Protein AF-A0A7J7JVS2-F1 (afdb_monomer)

Sequence (226 aa):
MVYMLVDDLYLRNEKRSMVEQRIEDLETRVTQQSFNYQNMVRKNLSCVNGIEEALEAKSTPELYRILRRLKQDLILDKPMGQLPSDNPLFKLKSKNQTVSRSSHTMEIIHEMETTPFPLTKPLRKQCGETHIRYLIPEIKQALCNELSLEKYTGGDWRAFAQRIGVSSETIQFWRRMNMKNPMEQVLTFWKDSKGATMTMLHRHLKHPHINALIPAKLISDFYQVD

pLDDT: mean 75.93, std 20.57, range [26.22, 94.94]

Solvent-accessible surface area (backbone atoms only — not comparable to full-atom values): 13520 Å² total; per-residue (Å²): 118,70,70,66,56,53,54,56,51,51,55,51,50,53,55,48,51,54,50,51,54,50,48,52,55,48,52,52,48,51,51,53,50,51,51,54,48,54,53,50,52,52,49,50,50,54,50,53,53,43,50,52,53,43,71,67,43,90,43,73,72,55,32,53,50,43,54,53,52,50,51,49,66,68,66,63,72,70,84,79,74,75,81,78,92,75,74,92,81,84,80,80,82,89,78,89,82,91,83,84,87,85,82,92,72,88,81,81,75,77,84,69,86,74,74,79,73,85,76,74,73,54,98,64,56,42,65,17,78,44,44,52,83,72,53,56,67,68,61,51,49,53,43,29,66,62,25,40,45,87,43,94,84,43,41,15,34,63,50,53,32,48,73,78,66,48,50,72,67,57,53,52,50,52,58,74,66,64,55,92,48,51,27,52,54,45,51,62,63,42,54,78,43,95,74,36,20,44,39,50,50,39,54,53,25,62,30,86,67,37,53,38,56,68,57,28,48,54,46,47,59,46,26,55,48,135

Secondary structure (DSSP, 8-state):
-HHHHHHHHHHHHHHHHHHHHHHHHHHHHHHHHHHHHHHHHHHHHHHHHHHHHHHH--SHHHHHHHHHHHHHHHH---------S----S--------------------------------SSPEETT-BGGG--HHHHHHHHHHHSSPPTTSTTHHHHHHHTT--HHHHHHHHHTT-S-HHHHHHHHHTTSTT-BHHHHHHHHTSTTT--HHHHHHHHHHEE--

Radius of gyration: 24.95 Å; Cα contacts (8 Å, |Δi|>4): 143; chains: 1; bounding box: 62×49×68 Å

Organism: Bugula neritina (NCBI:txid10212)

InterPro domains:
  IPR000488 Death domain [PF00531] (151-207)
  IPR000488 Death domain [PS50017] (149-206)
  IPR011029 Death-like domain superfamily [G3DSA:1.10.533.10] (130-211)
  IPR011029 Death-like domain superfamily [SSF47986] (135-207)

Structure (mmCIF, N/CA/C/O backbone):
data_AF-A0A7J7JVS2-F1
#
_entry.id   AF-A0A7J7JVS2-F1
#
loop_
_atom_site.group_PDB
_atom_site.id
_atom_site.type_symbol
_atom_site.label_atom_id
_atom_site.label_alt_id
_atom_site.label_comp_id
_atom_site.label_asym_id
_atom_site.label_entity_id
_atom_site.label_seq_id
_atom_site.pdbx_PDB_ins_code
_atom_site.Cartn_x
_atom_site.Cartn_y
_atom_site.Cartn_z
_atom_site.occupancy
_atom_site.B_iso_or_equiv
_atom_site.auth_seq_id
_atom_site.auth_comp_id
_atom_site.auth_asym_id
_atom_site.auth_atom_id
_atom_site.pdbx_PDB_model_num
ATOM 1 N N . MET A 1 1 ? -29.350 -27.613 41.748 1.00 55.38 1 MET A N 1
ATOM 2 C CA . MET A 1 1 ? -28.862 -26.318 41.217 1.00 55.38 1 MET A CA 1
ATOM 3 C C . MET A 1 1 ? -27.357 -26.319 40.926 1.00 55.38 1 MET A C 1
ATOM 5 O O . MET A 1 1 ? -26.973 -25.760 39.915 1.00 55.38 1 MET A O 1
ATOM 9 N N . VAL A 1 2 ? -26.519 -26.986 41.734 1.00 55.38 2 VAL A N 1
ATOM 10 C CA . VAL A 1 2 ? -25.054 -27.069 41.520 1.00 55.38 2 VAL A CA 1
ATOM 11 C C . VAL A 1 2 ? -24.655 -27.853 40.255 1.00 55.38 2 VAL A C 1
ATOM 13 O O . VAL A 1 2 ? -23.756 -27.422 39.547 1.00 55.38 2 VAL A O 1
ATOM 16 N N . TYR A 1 3 ? -25.365 -28.932 39.902 1.00 53.97 3 TYR A N 1
ATOM 17 C CA . TYR A 1 3 ? -25.063 -29.729 38.698 1.00 53.97 3 TYR A CA 1
ATOM 18 C C . TYR A 1 3 ? -25.222 -28.955 37.373 1.00 53.97 3 TYR A C 1
ATOM 20 O O . TYR A 1 3 ? -24.410 -29.129 36.476 1.00 53.97 3 TYR A O 1
ATOM 28 N N . MET A 1 4 ? -26.173 -28.015 37.275 1.00 58.09 4 MET A N 1
ATOM 29 C CA . MET A 1 4 ? -26.357 -27.213 36.050 1.00 58.09 4 MET A CA 1
ATOM 30 C C . MET A 1 4 ? -25.249 -26.171 35.824 1.00 58.09 4 MET A C 1
ATOM 32 O O . MET A 1 4 ? -25.028 -25.747 34.697 1.00 58.09 4 MET A O 1
ATOM 36 N N . LEU A 1 5 ? -24.549 -25.748 36.881 1.00 57.59 5 LEU A N 1
ATOM 37 C CA . LEU A 1 5 ? -23.430 -24.801 36.780 1.00 57.59 5 LEU A CA 1
ATOM 38 C C . LEU A 1 5 ? -22.133 -25.482 36.325 1.00 57.59 5 LEU A C 1
ATOM 40 O O . LEU A 1 5 ? -21.291 -24.837 35.705 1.00 57.59 5 LEU A O 1
ATOM 44 N N . VAL A 1 6 ? -21.971 -26.773 36.625 1.00 59.97 6 VAL A N 1
ATOM 45 C CA . VAL A 1 6 ? -20.794 -27.556 36.226 1.00 59.97 6 VAL A CA 1
ATOM 46 C C . VAL A 1 6 ? -20.842 -27.873 34.731 1.00 59.97 6 VAL A C 1
ATOM 48 O O . VAL A 1 6 ? -19.838 -27.681 34.047 1.00 59.97 6 VAL A O 1
ATOM 51 N N . ASP A 1 7 ? -22.012 -28.243 34.206 1.00 63.97 7 ASP A N 1
ATOM 52 C CA . ASP A 1 7 ? -22.202 -28.507 32.774 1.00 63.97 7 ASP A CA 1
ATOM 53 C C . ASP A 1 7 ? -21.978 -27.246 31.921 1.00 63.97 7 ASP A C 1
ATOM 55 O O . ASP A 1 7 ? -21.302 -27.294 30.893 1.00 63.97 7 ASP A O 1
ATOM 59 N N . ASP A 1 8 ? -22.455 -26.084 32.382 1.00 66.81 8 ASP A N 1
ATOM 60 C CA . ASP A 1 8 ? -22.302 -24.817 31.653 1.00 66.81 8 ASP A CA 1
ATOM 61 C C . ASP A 1 8 ? -20.835 -24.331 31.621 1.00 66.81 8 ASP A C 1
ATOM 63 O O . ASP A 1 8 ? -20.387 -23.722 30.645 1.00 66.81 8 ASP A O 1
ATOM 67 N N . LEU A 1 9 ? -20.048 -24.643 32.659 1.00 62.47 9 LEU A N 1
ATOM 68 C CA . LEU A 1 9 ? -18.601 -24.395 32.685 1.00 62.47 9 LEU A CA 1
ATOM 69 C C . LEU A 1 9 ? -17.832 -25.366 31.779 1.00 62.47 9 LEU A C 1
ATOM 71 O O . LEU A 1 9 ? -16.887 -24.944 31.108 1.00 62.47 9 LEU A O 1
ATOM 75 N N . TYR A 1 10 ? -18.250 -26.632 31.715 1.00 67.62 10 TYR A N 1
ATOM 76 C CA . TYR A 1 10 ? -17.627 -27.644 30.860 1.00 67.62 10 TYR A CA 1
ATOM 77 C C . TYR A 1 10 ? -17.827 -27.321 29.371 1.00 67.62 10 TYR A C 1
ATOM 79 O O . TYR A 1 10 ? -16.855 -27.250 28.617 1.00 67.62 10 TYR A O 1
ATOM 87 N N . LEU A 1 11 ? -19.058 -26.977 28.968 1.00 65.12 11 LEU A N 1
ATOM 88 C CA . LEU A 1 11 ? -19.374 -26.554 27.597 1.00 65.12 11 LEU A CA 1
ATOM 89 C C . LEU A 1 11 ? -18.651 -25.263 27.181 1.00 65.12 11 LEU A C 1
ATOM 91 O O . LEU A 1 11 ? -18.277 -25.106 26.014 1.00 65.12 11 LEU A O 1
ATOM 95 N N . ARG A 1 12 ? -18.448 -24.313 28.105 1.00 65.81 12 ARG A N 1
ATOM 96 C CA . ARG A 1 12 ? -17.665 -23.097 27.820 1.00 65.81 12 ARG A CA 1
ATOM 97 C C . ARG A 1 12 ? -16.187 -23.406 27.612 1.00 65.81 12 ARG A C 1
ATOM 99 O O . ARG A 1 12 ? -15.580 -22.799 26.733 1.00 65.81 12 ARG A O 1
ATOM 106 N N . ASN A 1 13 ? -15.623 -24.342 28.373 1.00 64.38 13 ASN A N 1
ATOM 107 C CA . ASN A 1 13 ? -14.230 -24.759 28.213 1.00 64.38 13 ASN A CA 1
ATOM 108 C C . ASN A 1 13 ? -13.997 -25.503 26.892 1.00 64.38 13 ASN A C 1
ATOM 110 O O . ASN A 1 13 ? -13.012 -25.236 26.211 1.00 64.38 13 ASN A O 1
ATOM 114 N N . GLU A 1 14 ? -14.922 -26.370 26.485 1.00 72.50 14 GLU A N 1
ATOM 115 C CA . GLU A 1 14 ? -14.824 -27.111 25.222 1.00 72.50 14 GLU A CA 1
ATOM 116 C C . GLU A 1 14 ? -14.919 -26.181 24.000 1.00 72.50 14 GLU A C 1
ATOM 118 O O . GLU A 1 14 ? -14.108 -26.255 23.075 1.00 72.50 14 GLU A O 1
ATOM 123 N N . LYS A 1 15 ? -15.841 -25.207 24.031 1.00 70.25 15 LYS A N 1
ATOM 124 C CA . LYS A 1 15 ? -15.923 -24.165 22.993 1.00 70.25 15 LYS A CA 1
ATOM 125 C C . LYS A 1 15 ? -14.673 -23.290 22.951 1.00 70.25 15 LYS A C 1
ATOM 127 O O . LYS A 1 15 ? -14.226 -22.930 21.865 1.00 70.25 15 LYS A O 1
ATOM 132 N N . ARG A 1 16 ? -14.105 -22.948 24.110 1.00 67.69 16 ARG A N 1
ATOM 133 C CA . ARG A 1 16 ? -12.865 -22.169 24.196 1.00 67.69 16 ARG A CA 1
ATOM 134 C C . ARG A 1 16 ? -11.679 -22.943 23.615 1.00 67.69 16 ARG A C 1
ATOM 136 O O . ARG A 1 16 ? -10.935 -22.371 22.830 1.00 67.69 16 ARG A O 1
ATOM 143 N N . SER A 1 17 ? -11.589 -24.241 23.897 1.00 76.81 17 SER A N 1
ATOM 144 C CA . SER A 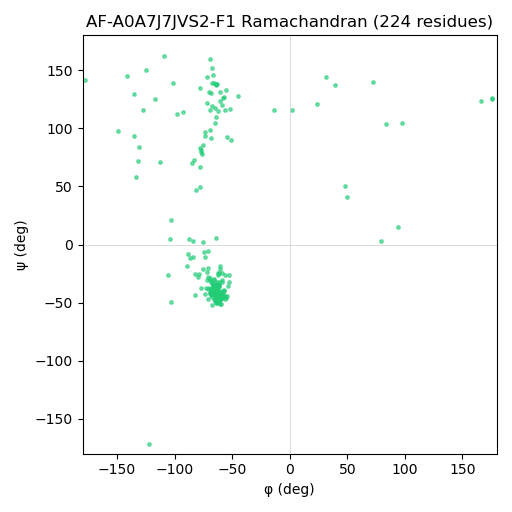1 17 ? -10.570 -25.137 23.340 1.00 76.81 17 SER A CA 1
ATOM 145 C C . SER A 1 17 ? -10.656 -25.250 21.812 1.00 76.81 17 SER A C 1
ATOM 147 O O . SER A 1 17 ? -9.635 -25.134 21.138 1.00 76.81 17 SER A O 1
ATOM 149 N N . MET A 1 18 ? -11.860 -25.368 21.237 1.00 81.38 18 MET A N 1
ATOM 150 C CA . MET A 1 18 ? -12.028 -25.365 19.775 1.00 81.38 18 MET A CA 1
ATOM 151 C C . MET A 1 18 ? -11.621 -24.035 19.127 1.00 81.38 18 MET A C 1
ATOM 153 O O . MET A 1 18 ? -11.057 -24.022 18.032 1.00 81.38 18 MET A O 1
ATOM 157 N N . VAL A 1 19 ? -11.909 -22.907 19.783 1.00 80.38 19 VAL A N 1
ATOM 158 C CA . VAL A 1 19 ? -11.490 -21.585 19.295 1.00 80.38 19 VAL A CA 1
ATOM 159 C C . VAL A 1 19 ? -9.970 -21.440 19.369 1.00 80.38 19 VAL A C 1
ATOM 161 O O . VAL A 1 19 ? -9.377 -20.961 18.408 1.00 80.38 19 VAL A O 1
ATOM 164 N N . GLU A 1 20 ? -9.340 -21.886 20.454 1.00 77.44 20 GLU A N 1
ATOM 165 C CA . GLU A 1 20 ? -7.880 -21.867 20.626 1.00 77.44 20 GLU A CA 1
ATOM 166 C C . GLU A 1 20 ? -7.176 -22.731 19.569 1.00 77.44 20 GLU A C 1
ATOM 168 O O . GLU A 1 20 ? -6.274 -22.240 18.892 1.00 77.44 20 GLU A O 1
ATOM 173 N N . GLN A 1 21 ? -7.662 -23.949 19.312 1.00 77.25 21 GLN A N 1
ATOM 174 C CA . GLN A 1 21 ? -7.135 -24.810 18.246 1.00 77.25 21 GLN A CA 1
ATOM 175 C C . GLN A 1 21 ? -7.298 -24.170 16.860 1.00 77.25 21 GLN A C 1
ATOM 177 O O . GLN A 1 21 ? -6.397 -24.207 16.022 1.00 77.25 21 GLN A O 1
ATOM 182 N N . ARG A 1 22 ? -8.442 -23.523 16.609 1.00 85.56 22 ARG A N 1
ATOM 183 C CA . ARG A 1 22 ? -8.666 -22.817 15.347 1.00 85.56 22 ARG A CA 1
ATOM 184 C C . ARG A 1 22 ? -7.743 -21.610 15.189 1.00 85.56 22 ARG A C 1
ATOM 186 O O . ARG A 1 22 ? -7.355 -21.305 14.061 1.00 85.56 22 ARG A O 1
ATOM 193 N N . ILE A 1 23 ? -7.425 -20.911 16.275 1.00 86.00 23 ILE A N 1
ATOM 194 C CA . ILE A 1 23 ? -6.456 -19.812 16.269 1.00 86.00 23 ILE A CA 1
ATOM 195 C C . ILE A 1 23 ? -5.072 -20.356 15.912 1.00 86.00 23 ILE A C 1
ATOM 197 O O . ILE A 1 23 ? -4.471 -19.841 14.976 1.00 86.00 23 ILE A O 1
ATOM 201 N N . GLU A 1 24 ? -4.627 -21.439 16.547 1.00 84.19 24 GLU A N 1
ATOM 202 C CA . GLU A 1 24 ? -3.328 -22.071 16.276 1.00 84.19 24 GLU A CA 1
ATOM 203 C C . GLU A 1 24 ? -3.191 -22.536 14.811 1.00 84.19 24 GLU A C 1
ATOM 205 O O . GLU A 1 24 ? -2.192 -22.248 14.141 1.00 84.19 24 GLU A O 1
ATOM 210 N N . ASP A 1 25 ? -4.231 -23.170 14.259 1.00 84.38 25 ASP A N 1
ATOM 211 C CA . ASP A 1 25 ? -4.288 -23.554 12.842 1.00 84.38 25 ASP A CA 1
ATOM 212 C C . ASP A 1 25 ? -4.156 -22.336 11.916 1.00 84.38 25 ASP A C 1
ATOM 214 O O . ASP A 1 25 ? -3.464 -22.364 10.889 1.00 84.38 25 ASP A O 1
ATOM 218 N N . LEU A 1 26 ? -4.860 -21.251 12.252 1.00 83.81 26 LEU A N 1
ATOM 219 C CA . LEU A 1 26 ? -4.840 -20.021 11.470 1.00 83.81 26 LEU A CA 1
ATOM 220 C C . LEU A 1 26 ? -3.480 -19.326 11.564 1.00 83.81 26 LEU A C 1
ATOM 222 O O . LEU A 1 26 ? -2.973 -18.888 10.531 1.00 83.81 26 LEU A O 1
ATOM 226 N N . GLU A 1 27 ? -2.869 -19.266 12.743 1.00 82.12 27 GLU A N 1
ATOM 227 C CA . GLU A 1 27 ? -1.529 -18.713 12.969 1.00 82.12 27 GLU A CA 1
ATOM 228 C C . GLU A 1 27 ? -0.462 -19.499 12.198 1.00 82.12 27 GLU A C 1
ATOM 230 O O . GLU A 1 27 ? 0.374 -18.910 11.500 1.00 82.12 27 GLU A O 1
ATOM 235 N N . THR A 1 28 ? -0.547 -20.830 12.218 1.00 86.44 28 THR A N 1
ATOM 236 C CA . THR A 1 28 ? 0.337 -21.714 11.445 1.00 86.44 28 THR A CA 1
ATOM 237 C C . THR A 1 28 ? 0.184 -21.462 9.948 1.00 86.44 28 THR A C 1
ATOM 239 O O . THR A 1 28 ? 1.171 -21.296 9.224 1.00 86.44 28 THR A O 1
ATOM 242 N N . ARG A 1 29 ? -1.057 -21.347 9.464 1.00 86.69 29 ARG A N 1
ATOM 243 C CA . ARG A 1 29 ? -1.328 -21.076 8.048 1.00 86.69 29 ARG A CA 1
ATOM 244 C C . ARG A 1 29 ? -0.847 -19.692 7.620 1.00 86.69 29 ARG A C 1
ATOM 246 O O . ARG A 1 29 ? -0.296 -19.564 6.527 1.00 86.69 29 ARG A O 1
ATOM 253 N N . VAL A 1 30 ? -1.019 -18.672 8.460 1.00 83.00 30 VAL A N 1
ATOM 254 C CA . VAL A 1 30 ? -0.501 -17.316 8.215 1.00 83.00 30 VAL A CA 1
ATOM 255 C C . VAL A 1 30 ? 1.024 -17.330 8.144 1.00 83.00 30 VAL A C 1
ATOM 257 O O . VAL A 1 30 ? 1.597 -16.710 7.246 1.00 83.00 30 VAL A O 1
ATOM 260 N N . THR A 1 31 ? 1.686 -18.080 9.023 1.00 82.44 31 THR A N 1
ATOM 261 C CA . THR A 1 31 ? 3.147 -18.231 9.017 1.00 82.44 31 THR A CA 1
ATOM 262 C C . THR A 1 31 ? 3.625 -18.912 7.735 1.00 82.44 31 THR A C 1
ATOM 264 O O . THR A 1 31 ? 4.511 -18.394 7.052 1.00 82.44 31 THR A O 1
ATOM 267 N N . GLN A 1 32 ? 2.975 -20.008 7.333 1.00 81.88 32 GLN A N 1
ATOM 268 C CA . GLN A 1 32 ? 3.287 -20.710 6.088 1.00 81.88 32 GLN A CA 1
ATOM 269 C C . GLN A 1 32 ? 3.077 -19.819 4.857 1.00 81.88 32 GLN A C 1
ATOM 271 O O . GLN A 1 32 ? 3.915 -19.786 3.954 1.00 81.88 32 GLN A O 1
ATOM 276 N N . GLN A 1 33 ? 1.975 -19.069 4.811 1.00 83.81 33 GLN A N 1
ATOM 277 C CA . GLN A 1 33 ? 1.701 -18.134 3.719 1.00 83.81 33 GLN A CA 1
ATOM 278 C C . GLN A 1 33 ? 2.710 -16.984 3.685 1.00 83.81 33 GLN A C 1
ATOM 280 O O . GLN A 1 33 ? 3.164 -16.614 2.604 1.00 83.81 33 GLN A O 1
ATOM 285 N N . SER A 1 34 ? 3.108 -16.463 4.846 1.00 78.00 34 SER A N 1
ATOM 286 C CA . SER A 1 34 ? 4.132 -15.419 4.953 1.00 78.00 34 SER A CA 1
ATOM 287 C C . SER A 1 34 ? 5.480 -15.908 4.427 1.00 78.00 34 SER A C 1
ATOM 289 O O . SER A 1 34 ? 6.135 -15.203 3.661 1.00 78.00 34 SER A O 1
ATOM 291 N N . PHE A 1 35 ? 5.861 -17.142 4.757 1.00 82.88 35 PHE A N 1
ATOM 292 C CA . PHE A 1 35 ? 7.068 -17.776 4.230 1.00 82.88 35 PHE A CA 1
ATOM 293 C C . PHE A 1 35 ? 7.001 -17.974 2.709 1.00 82.88 35 PHE A C 1
ATOM 295 O O . PHE A 1 35 ? 7.925 -17.595 1.986 1.00 82.88 35 PHE A O 1
ATOM 302 N N . ASN A 1 36 ? 5.882 -18.499 2.201 1.00 81.12 36 ASN A N 1
ATOM 303 C CA . ASN A 1 36 ? 5.669 -18.680 0.764 1.00 81.12 36 ASN A CA 1
ATOM 304 C C . ASN A 1 36 ? 5.746 -17.341 0.014 1.00 81.12 36 ASN A C 1
ATOM 306 O O . ASN A 1 36 ? 6.375 -17.255 -1.041 1.00 81.12 36 ASN A O 1
ATOM 310 N N . TYR A 1 37 ? 5.156 -16.287 0.581 1.00 84.06 37 TYR A N 1
ATOM 311 C CA . TYR A 1 37 ? 5.216 -14.941 0.027 1.00 84.06 37 TYR A CA 1
ATOM 312 C C . TYR A 1 37 ? 6.649 -14.400 0.001 1.00 84.06 37 TYR A C 1
ATOM 314 O O . TYR A 1 37 ? 7.104 -13.941 -1.042 1.00 84.06 37 TYR A O 1
ATOM 322 N N . GLN A 1 38 ? 7.405 -14.517 1.098 1.00 79.00 38 GLN A N 1
ATOM 323 C CA . GLN A 1 38 ? 8.813 -14.099 1.137 1.00 79.00 38 GLN A CA 1
ATOM 324 C C . GLN A 1 38 ? 9.670 -14.829 0.096 1.00 79.00 38 GLN A C 1
ATOM 326 O O . GLN A 1 38 ? 10.514 -14.210 -0.554 1.00 79.00 38 GLN A O 1
ATOM 331 N N . ASN A 1 39 ? 9.439 -16.127 -0.104 1.00 83.31 39 ASN A N 1
ATOM 332 C CA . ASN A 1 39 ? 10.128 -16.893 -1.141 1.00 83.31 39 ASN A CA 1
ATOM 333 C C . ASN A 1 39 ? 9.774 -16.395 -2.544 1.00 83.31 39 ASN A C 1
ATOM 335 O O . ASN A 1 39 ? 10.665 -16.237 -3.377 1.00 83.31 39 ASN A O 1
ATOM 339 N N . MET A 1 40 ? 8.499 -16.104 -2.794 1.00 86.06 40 MET A N 1
ATOM 340 C CA . MET A 1 40 ? 8.041 -15.557 -4.068 1.00 86.06 40 MET A CA 1
ATOM 341 C C . MET A 1 40 ? 8.647 -14.178 -4.344 1.00 86.06 40 MET A C 1
ATOM 343 O O . MET A 1 40 ? 9.149 -13.948 -5.441 1.00 86.06 40 MET A O 1
ATOM 347 N N . VAL A 1 41 ? 8.675 -13.292 -3.344 1.00 84.75 41 VAL A N 1
ATOM 348 C CA . VAL A 1 41 ? 9.316 -11.970 -3.439 1.00 84.75 41 VAL A CA 1
ATOM 349 C C . VAL A 1 41 ? 10.805 -12.113 -3.749 1.00 84.75 41 VAL A C 1
ATOM 351 O O . VAL A 1 41 ? 11.302 -11.455 -4.659 1.00 84.75 41 VAL A O 1
ATOM 354 N N . ARG A 1 42 ? 11.515 -13.018 -3.062 1.00 85.69 42 ARG A N 1
ATOM 355 C CA . ARG A 1 42 ? 12.942 -13.278 -3.314 1.00 85.69 42 ARG A CA 1
ATOM 356 C C . ARG A 1 42 ? 13.192 -13.760 -4.746 1.00 85.69 42 ARG A C 1
ATOM 358 O O . ARG A 1 42 ? 14.108 -13.269 -5.399 1.00 85.69 42 ARG A O 1
ATOM 365 N N . LYS A 1 43 ? 12.376 -14.696 -5.241 1.00 84.88 43 LYS A N 1
ATOM 366 C CA . LYS A 1 43 ? 12.467 -15.187 -6.626 1.00 84.88 43 LYS A CA 1
ATOM 367 C C . LYS A 1 43 ? 12.183 -14.080 -7.635 1.00 84.88 43 LYS A C 1
ATOM 369 O O . LYS A 1 43 ? 12.914 -13.959 -8.612 1.00 84.88 43 LYS A O 1
ATOM 374 N N . ASN A 1 44 ? 11.154 -13.273 -7.385 1.00 88.56 44 ASN A N 1
ATOM 375 C CA . ASN A 1 44 ? 10.786 -12.159 -8.251 1.00 88.56 44 ASN A CA 1
ATOM 376 C C . ASN A 1 44 ? 11.934 -11.148 -8.351 1.00 88.56 44 ASN A C 1
ATOM 378 O O . ASN A 1 44 ? 12.343 -10.819 -9.459 1.00 88.56 44 ASN A O 1
ATOM 382 N N . LEU A 1 45 ? 12.539 -10.764 -7.221 1.00 86.44 45 LEU A N 1
ATOM 383 C CA . LEU A 1 45 ? 13.713 -9.895 -7.238 1.00 86.44 45 LEU A CA 1
ATOM 384 C C . LEU A 1 45 ? 14.877 -10.509 -8.020 1.00 86.44 45 LEU A C 1
ATOM 386 O O . LEU A 1 45 ? 15.462 -9.820 -8.849 1.00 86.44 45 LEU A O 1
ATOM 390 N N . SER A 1 46 ? 15.204 -11.788 -7.793 1.00 86.81 46 SER A N 1
ATOM 391 C CA . SER A 1 46 ? 16.281 -12.447 -8.550 1.00 86.81 46 SER A CA 1
ATOM 392 C C . SER A 1 46 ? 16.014 -12.396 -10.060 1.00 86.81 46 SER A C 1
ATOM 394 O O . SER A 1 46 ? 16.917 -12.112 -10.845 1.00 86.81 46 SER A O 1
ATOM 396 N N . CYS A 1 47 ? 14.754 -12.584 -10.469 1.00 89.44 47 CYS A N 1
ATOM 397 C CA . CYS A 1 47 ? 14.349 -12.470 -11.868 1.00 89.44 47 CYS A CA 1
ATOM 398 C C . CYS A 1 47 ? 14.520 -11.049 -12.404 1.00 89.44 47 CYS A C 1
ATOM 400 O O . CYS A 1 47 ? 15.097 -10.883 -13.473 1.00 89.44 47 CYS A O 1
ATOM 402 N N . VAL A 1 48 ? 14.035 -10.037 -11.680 1.00 90.69 48 VAL A N 1
ATOM 403 C CA . VAL A 1 48 ? 14.138 -8.630 -12.095 1.00 90.69 48 VAL A CA 1
ATOM 404 C C . VAL A 1 48 ? 15.601 -8.226 -12.251 1.00 90.69 48 VAL A C 1
ATOM 406 O O . VAL A 1 48 ? 15.982 -7.774 -13.327 1.00 90.69 48 VAL A O 1
ATOM 409 N N . ASN A 1 49 ? 16.429 -8.492 -11.239 1.00 85.75 49 ASN A N 1
ATOM 410 C CA . ASN A 1 49 ? 17.852 -8.162 -11.273 1.00 85.75 49 ASN A CA 1
ATOM 411 C C . ASN A 1 49 ? 18.578 -8.918 -12.390 1.00 85.75 49 ASN A C 1
ATOM 413 O O . ASN A 1 49 ? 19.374 -8.337 -13.115 1.00 85.75 49 ASN A O 1
ATOM 417 N N . GLY A 1 50 ? 18.290 -10.209 -12.580 1.00 91.56 50 GLY A N 1
ATOM 418 C CA . GLY A 1 50 ? 18.927 -10.963 -13.655 1.00 91.56 50 GLY A CA 1
ATOM 419 C C . GLY A 1 50 ? 18.469 -10.535 -15.052 1.00 91.56 50 GLY A C 1
ATOM 420 O O . GLY A 1 50 ? 19.244 -10.664 -15.994 1.00 91.56 50 GLY A O 1
ATOM 421 N N . ILE A 1 51 ? 17.240 -10.035 -15.218 1.00 91.69 51 ILE A N 1
ATOM 422 C CA . ILE A 1 51 ? 16.789 -9.443 -16.487 1.00 91.69 51 ILE A CA 1
ATOM 423 C C . ILE A 1 51 ? 17.515 -8.118 -16.732 1.00 91.69 51 ILE A C 1
ATOM 425 O O . ILE A 1 51 ? 17.952 -7.877 -17.852 1.00 91.69 51 ILE A O 1
ATOM 429 N N . GLU A 1 52 ? 17.678 -7.287 -15.704 1.00 92.94 52 GLU A N 1
ATOM 430 C CA . GLU A 1 52 ? 18.435 -6.034 -15.786 1.00 92.94 52 GLU A CA 1
ATOM 431 C C . GLU A 1 52 ? 19.906 -6.294 -16.151 1.00 92.94 52 GLU A C 1
ATOM 433 O O . GLU A 1 52 ? 20.389 -5.766 -17.151 1.00 92.94 52 GLU A O 1
ATOM 438 N N . GLU A 1 53 ? 20.571 -7.233 -15.468 1.00 91.81 53 GLU A N 1
ATOM 439 C CA . GLU A 1 53 ? 21.925 -7.689 -15.821 1.00 91.81 53 GLU A CA 1
ATOM 440 C C . GLU A 1 53 ? 22.000 -8.215 -17.267 1.00 91.81 53 GLU A C 1
ATOM 442 O O . GLU A 1 53 ? 22.976 -7.975 -17.978 1.00 91.81 53 GLU A O 1
ATOM 447 N N . ALA A 1 54 ? 20.974 -8.937 -17.731 1.00 92.06 54 ALA A N 1
ATOM 448 C CA . ALA A 1 54 ? 20.924 -9.457 -19.096 1.00 92.06 54 ALA A CA 1
ATOM 449 C C . ALA A 1 54 ? 20.767 -8.348 -20.149 1.00 92.06 54 ALA A C 1
ATOM 451 O O . ALA A 1 54 ? 21.283 -8.495 -21.257 1.00 92.06 54 ALA A O 1
ATOM 452 N N . LEU A 1 55 ? 20.071 -7.254 -19.820 1.00 91.81 55 LEU A N 1
ATOM 453 C CA . LEU A 1 55 ? 19.926 -6.083 -20.690 1.00 91.81 55 LEU A CA 1
ATOM 454 C C . LEU A 1 55 ? 21.228 -5.278 -20.793 1.00 91.81 55 LEU A C 1
ATOM 456 O O . LEU A 1 55 ? 21.496 -4.689 -21.839 1.00 91.81 55 LEU A O 1
ATOM 460 N N . GLU A 1 56 ? 22.043 -5.274 -19.739 1.00 93.19 56 GLU A N 1
ATOM 461 C CA . GLU A 1 56 ? 23.341 -4.588 -19.701 1.00 93.19 56 GLU A CA 1
ATOM 462 C C . GLU A 1 56 ? 24.497 -5.413 -20.293 1.00 93.19 56 GLU A C 1
ATOM 464 O O . GLU A 1 56 ? 25.589 -4.880 -20.522 1.00 93.19 56 GLU A O 1
ATOM 469 N N . ALA A 1 57 ? 24.271 -6.702 -20.563 1.00 93.75 57 ALA A N 1
ATOM 470 C CA . ALA A 1 57 ? 25.291 -7.614 -21.063 1.00 93.75 57 ALA A CA 1
ATOM 471 C C . ALA A 1 57 ? 25.857 -7.143 -22.414 1.00 93.75 57 ALA A C 1
ATOM 473 O O . ALA A 1 57 ? 25.147 -7.003 -23.412 1.00 93.75 57 ALA A O 1
ATOM 474 N N . LYS A 1 58 ? 27.180 -6.957 -22.471 1.00 93.69 58 LYS A N 1
ATOM 475 C CA . LYS A 1 58 ? 27.877 -6.447 -23.669 1.00 93.69 58 LYS A CA 1
ATOM 476 C C . LYS A 1 58 ? 28.281 -7.555 -24.632 1.00 93.69 58 LYS A C 1
ATOM 478 O O . LYS A 1 58 ? 28.777 -7.282 -25.724 1.00 93.69 58 LYS A O 1
ATOM 483 N N . SER A 1 59 ? 28.114 -8.811 -24.220 1.00 94.94 59 SER A N 1
ATOM 484 C CA . SER A 1 59 ? 28.544 -9.969 -24.989 1.00 94.94 59 SER A CA 1
ATOM 485 C C . SER A 1 59 ? 27.546 -11.122 -24.909 1.00 94.94 59 SER A C 1
ATOM 487 O O . SER A 1 59 ? 26.928 -11.393 -23.880 1.00 94.94 59 SER A O 1
ATOM 489 N N . THR A 1 60 ? 27.420 -11.858 -26.012 1.00 92.50 60 THR A N 1
ATOM 490 C CA . THR A 1 60 ? 26.567 -13.049 -26.093 1.00 92.50 60 THR A CA 1
ATOM 491 C C . THR A 1 60 ? 26.928 -14.128 -25.052 1.00 92.50 60 THR A C 1
ATOM 493 O O . THR A 1 60 ? 26.011 -14.696 -24.459 1.00 92.50 60 THR A O 1
ATOM 496 N N . PRO A 1 61 ? 28.215 -14.419 -24.755 1.00 93.75 61 PRO A N 1
ATOM 497 C CA . PRO A 1 61 ? 28.579 -15.395 -23.721 1.00 93.75 61 PRO A CA 1
ATOM 498 C C . PRO A 1 61 ? 28.141 -14.997 -22.303 1.00 93.75 61 PRO A C 1
ATOM 500 O O . PRO A 1 61 ? 27.755 -15.856 -21.510 1.00 93.75 61 PRO A O 1
ATOM 503 N N . GLU A 1 62 ? 28.184 -13.705 -21.984 1.00 90.25 62 GLU A N 1
ATOM 504 C CA . GLU A 1 62 ? 27.751 -13.151 -20.697 1.00 90.25 62 GLU A CA 1
ATOM 505 C C . GLU A 1 62 ? 26.234 -13.282 -20.522 1.00 90.25 62 GLU A C 1
ATOM 507 O O . GLU A 1 62 ? 25.776 -13.825 -19.514 1.00 90.25 62 GLU A O 1
ATOM 512 N N . LEU A 1 63 ? 25.471 -12.939 -21.564 1.00 91.56 63 LEU A N 1
ATOM 513 C CA . LEU A 1 63 ? 24.021 -13.133 -21.611 1.00 91.56 63 LEU A CA 1
ATOM 514 C C . LEU A 1 63 ? 23.630 -14.599 -21.358 1.00 91.56 63 LEU A C 1
ATOM 516 O O . LEU A 1 63 ? 22.763 -14.885 -20.530 1.00 91.56 63 LEU A O 1
ATOM 520 N N . TYR A 1 64 ? 24.304 -15.556 -22.006 1.00 92.75 64 TYR A N 1
ATOM 521 C CA . TYR A 1 64 ? 24.053 -16.985 -21.775 1.00 92.75 64 TYR A CA 1
ATOM 522 C C . TYR A 1 64 ? 24.338 -17.417 -20.332 1.00 92.75 64 TYR A C 1
ATOM 524 O O . TYR A 1 64 ? 23.637 -18.282 -19.796 1.00 92.75 64 TYR A O 1
ATOM 532 N N . ARG A 1 65 ? 25.348 -16.828 -19.685 1.00 92.12 65 ARG A N 1
ATOM 533 C CA . ARG A 1 65 ? 25.698 -17.133 -18.294 1.00 92.12 65 ARG A CA 1
ATOM 534 C C . ARG A 1 65 ? 24.618 -16.639 -17.329 1.00 92.12 65 ARG A C 1
ATOM 536 O O . ARG A 1 65 ? 24.218 -17.396 -16.442 1.00 92.12 65 ARG A O 1
ATOM 543 N N . ILE A 1 66 ? 24.107 -15.428 -17.551 1.00 90.44 66 ILE A N 1
ATOM 544 C CA . ILE A 1 66 ? 23.028 -14.817 -16.762 1.00 90.44 66 ILE A CA 1
ATOM 545 C C . ILE A 1 66 ? 21.725 -15.611 -16.927 1.00 90.44 66 ILE A C 1
ATOM 547 O O . ILE A 1 66 ? 21.118 -16.018 -15.936 1.00 90.44 66 ILE A O 1
ATOM 551 N N . LEU A 1 67 ? 21.347 -15.947 -18.165 1.00 90.44 67 LEU A N 1
ATOM 552 C CA . LEU A 1 67 ? 20.152 -16.751 -18.449 1.00 90.44 67 LEU A CA 1
ATOM 553 C C . LEU A 1 67 ? 20.221 -18.149 -17.820 1.00 90.44 67 LEU A C 1
ATOM 555 O O . LEU A 1 67 ? 19.214 -18.666 -17.335 1.00 90.44 67 LEU A O 1
ATOM 559 N N . ARG A 1 68 ? 21.408 -18.769 -17.784 1.00 90.81 68 ARG A N 1
ATOM 560 C CA . ARG A 1 68 ? 21.601 -20.073 -17.136 1.00 90.81 68 ARG A CA 1
ATOM 561 C C . ARG A 1 68 ? 21.413 -19.996 -15.621 1.00 90.81 68 ARG A C 1
ATOM 563 O O . ARG A 1 68 ? 20.785 -20.894 -15.065 1.00 90.81 68 ARG A O 1
ATOM 570 N N . ARG A 1 69 ? 21.924 -18.940 -14.978 1.00 89.69 69 ARG A N 1
ATOM 571 C CA . ARG A 1 69 ? 21.749 -18.681 -13.538 1.00 89.69 69 ARG A CA 1
ATOM 572 C C . ARG A 1 69 ? 20.275 -18.452 -13.201 1.00 89.69 69 ARG A C 1
ATOM 574 O O . ARG A 1 69 ? 19.728 -19.165 -12.368 1.00 89.69 69 ARG A O 1
ATOM 581 N N . LEU A 1 70 ? 19.606 -17.562 -13.937 1.00 88.44 70 LEU A N 1
ATOM 582 C CA . LEU A 1 70 ? 18.168 -17.304 -13.794 1.00 88.44 70 LEU A CA 1
ATOM 583 C C . LEU A 1 70 ? 17.332 -18.578 -13.928 1.00 88.44 70 LEU A C 1
ATOM 585 O O . LEU A 1 70 ? 16.437 -18.839 -13.128 1.00 88.44 70 LEU A O 1
ATOM 589 N N . LYS A 1 71 ? 17.651 -19.413 -14.921 1.00 86.44 71 LYS A N 1
ATOM 590 C CA . LYS A 1 71 ? 16.966 -20.688 -15.129 1.00 86.44 71 LYS A CA 1
ATOM 591 C C . LYS A 1 71 ? 17.150 -21.646 -13.946 1.00 86.44 71 LYS A C 1
ATOM 593 O O . LYS A 1 71 ? 16.214 -22.367 -13.617 1.00 86.44 71 LYS A O 1
ATOM 598 N N . GLN A 1 72 ? 18.316 -21.668 -13.302 1.00 86.50 72 GLN A N 1
ATOM 599 C CA . GLN A 1 72 ? 18.544 -22.488 -12.106 1.00 86.50 72 GLN A CA 1
ATOM 600 C C . GLN A 1 72 ? 17.745 -21.974 -10.903 1.00 86.50 72 GLN A C 1
ATOM 602 O O . GLN A 1 72 ? 17.103 -22.776 -10.225 1.00 86.50 72 GLN A O 1
ATOM 607 N N . ASP A 1 73 ? 17.707 -20.657 -10.703 1.00 80.56 73 ASP A N 1
ATOM 608 C CA . ASP A 1 73 ? 16.966 -20.016 -9.609 1.00 80.56 73 ASP A CA 1
ATOM 609 C C . ASP A 1 73 ? 15.441 -20.188 -9.740 1.00 80.56 73 ASP A C 1
ATOM 611 O O . ASP A 1 73 ? 14.737 -20.286 -8.733 1.00 80.56 73 ASP A O 1
ATOM 615 N N . LEU A 1 74 ? 14.922 -20.274 -10.973 1.00 77.56 74 LEU A N 1
ATOM 616 C CA . LEU A 1 74 ? 13.511 -20.576 -11.242 1.00 77.56 74 LEU A CA 1
ATOM 617 C C . LEU A 1 74 ? 13.159 -22.061 -11.067 1.00 77.56 74 LEU A C 1
ATOM 619 O O . LEU A 1 74 ? 12.059 -22.365 -10.611 1.00 77.56 74 LEU A O 1
ATOM 623 N N . ILE A 1 75 ? 14.053 -22.980 -11.451 1.00 74.19 75 ILE A N 1
ATOM 624 C CA . ILE A 1 75 ? 13.771 -24.429 -11.476 1.00 74.19 75 ILE A CA 1
ATOM 625 C C . ILE A 1 75 ? 13.940 -25.079 -10.095 1.00 74.19 75 ILE A C 1
ATOM 627 O O . ILE A 1 75 ? 13.301 -26.092 -9.813 1.00 74.19 75 ILE A O 1
ATOM 631 N N . LEU A 1 76 ? 14.753 -24.508 -9.204 1.00 59.22 76 LEU A N 1
ATOM 632 C CA . LEU A 1 76 ? 14.893 -24.987 -7.827 1.00 59.22 76 LEU A CA 1
ATOM 633 C C . LEU A 1 76 ? 13.711 -24.542 -6.945 1.00 59.22 76 LEU A C 1
ATOM 635 O O . LEU A 1 76 ? 13.868 -23.813 -5.969 1.00 59.22 76 LEU A O 1
ATOM 639 N N . ASP A 1 77 ? 12.516 -25.061 -7.229 1.00 59.16 77 ASP A N 1
ATOM 640 C CA . ASP A 1 77 ? 11.543 -25.347 -6.172 1.00 59.16 77 ASP A CA 1
ATOM 641 C C . ASP A 1 77 ? 11.976 -26.634 -5.471 1.00 59.16 77 ASP A C 1
ATOM 643 O O . ASP A 1 77 ? 11.483 -27.725 -5.747 1.00 59.16 77 ASP A O 1
ATOM 647 N N . LYS A 1 78 ? 12.952 -26.530 -4.561 1.00 52.22 78 LYS A N 1
ATOM 648 C CA . LYS A 1 78 ? 13.133 -27.589 -3.565 1.00 52.22 78 LYS A CA 1
ATOM 649 C C . LYS A 1 78 ? 11.903 -27.552 -2.656 1.00 52.22 78 LYS A C 1
ATOM 651 O O . LYS A 1 78 ? 11.708 -26.531 -1.990 1.00 52.22 78 LYS A O 1
ATOM 656 N N . PRO A 1 79 ? 11.096 -28.623 -2.571 1.00 44.09 79 PRO A N 1
ATOM 657 C CA . PRO A 1 79 ? 10.103 -28.728 -1.519 1.00 44.09 79 PRO A CA 1
ATOM 658 C C . PRO A 1 79 ? 10.862 -28.898 -0.201 1.00 44.09 79 PRO A C 1
ATOM 660 O O . PRO A 1 79 ? 11.229 -30.006 0.183 1.00 44.09 79 PRO A O 1
ATOM 663 N N . MET A 1 80 ? 11.158 -27.794 0.486 1.00 44.81 80 MET A N 1
ATOM 664 C CA . MET A 1 80 ? 11.575 -27.855 1.884 1.00 44.81 80 MET A CA 1
ATOM 665 C C . MET A 1 80 ? 10.330 -28.084 2.729 1.00 44.81 80 MET A C 1
ATOM 667 O O . MET A 1 80 ? 9.725 -27.159 3.266 1.00 44.81 80 MET A O 1
ATOM 671 N N . GLY A 1 81 ? 9.933 -29.351 2.789 1.00 45.94 81 GLY A N 1
ATOM 672 C CA . GLY A 1 81 ? 9.227 -29.861 3.946 1.00 45.94 81 GLY A CA 1
ATOM 673 C C . GLY A 1 81 ? 10.164 -29.860 5.154 1.00 45.94 81 GLY A C 1
ATOM 674 O O . GLY A 1 81 ? 11.353 -30.135 5.017 1.00 45.94 81 GLY A O 1
ATOM 675 N N . GLN A 1 82 ? 9.561 -29.600 6.313 1.00 38.75 82 GLN A N 1
ATOM 676 C CA . GLN A 1 82 ? 10.116 -29.612 7.669 1.00 38.75 82 GLN A CA 1
ATOM 677 C C . GLN A 1 82 ? 10.830 -28.324 8.104 1.00 38.75 82 GLN A C 1
ATOM 679 O O . GLN A 1 82 ? 11.978 -28.048 7.762 1.00 38.75 82 GLN A O 1
ATOM 684 N N . LEU A 1 83 ? 10.113 -27.562 8.941 1.00 37.72 83 LEU A N 1
ATOM 685 C CA . LEU A 1 83 ? 10.706 -26.673 9.935 1.00 37.72 83 LEU A CA 1
ATOM 686 C C . LEU A 1 83 ? 11.837 -27.423 10.662 1.00 37.72 83 LEU A C 1
ATOM 688 O O . LEU A 1 83 ? 11.572 -28.479 11.241 1.00 37.72 83 LEU A O 1
ATOM 692 N N . PRO A 1 84 ? 13.056 -26.871 10.744 1.00 35.25 84 PRO A N 1
ATOM 693 C CA . PRO A 1 84 ? 13.939 -27.194 11.848 1.00 35.25 84 PRO A CA 1
ATOM 694 C C . PRO A 1 84 ? 13.251 -26.713 13.130 1.00 35.25 84 PRO A C 1
ATOM 696 O O . PRO A 1 84 ? 13.021 -25.520 13.320 1.00 35.25 84 PRO A O 1
ATOM 699 N N . SER A 1 85 ? 12.902 -27.670 13.984 1.00 47.00 85 SER A N 1
ATOM 700 C CA . SER A 1 85 ? 12.256 -27.513 15.293 1.00 47.00 85 SER A CA 1
ATOM 701 C C . SER A 1 85 ? 13.105 -26.764 16.334 1.00 47.00 85 SER A C 1
ATOM 703 O O . SER A 1 85 ? 12.688 -26.653 17.481 1.00 47.00 85 SER A O 1
ATOM 705 N N . ASP A 1 86 ? 14.267 -26.221 15.976 1.00 39.50 86 ASP A N 1
ATOM 706 C CA . ASP A 1 86 ? 15.198 -25.626 16.932 1.00 39.50 86 ASP A CA 1
ATOM 707 C C . ASP A 1 86 ? 15.653 -24.242 16.464 1.00 39.50 86 ASP A C 1
ATOM 709 O O . ASP A 1 86 ? 16.720 -24.076 15.877 1.00 39.50 86 ASP A O 1
ATOM 713 N N . ASN A 1 87 ? 14.844 -23.222 16.762 1.00 35.50 87 ASN A N 1
ATOM 714 C CA . ASN A 1 87 ? 15.334 -21.847 16.848 1.00 35.50 87 ASN A CA 1
ATOM 715 C C . ASN A 1 87 ? 15.593 -21.511 18.328 1.00 35.50 87 ASN A C 1
ATOM 717 O O . ASN A 1 87 ? 14.640 -21.390 19.104 1.00 35.50 87 ASN A O 1
ATOM 721 N N . PRO A 1 88 ? 16.855 -21.307 18.750 1.00 40.38 88 PRO A N 1
ATOM 722 C CA . PRO A 1 88 ? 17.220 -21.039 20.137 1.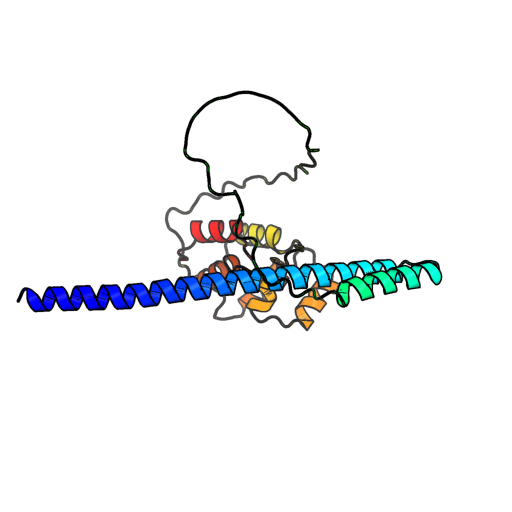00 40.38 88 PRO A CA 1
ATOM 723 C C . PRO A 1 88 ? 17.014 -19.556 20.495 1.00 40.38 88 PRO A C 1
ATOM 725 O O . PRO A 1 88 ? 17.897 -18.930 21.074 1.00 40.38 88 PRO A O 1
ATOM 728 N N . LEU A 1 89 ? 15.864 -18.967 20.144 1.00 37.66 89 LEU A N 1
ATOM 729 C CA . LEU A 1 89 ? 15.608 -17.530 20.337 1.00 37.66 89 LEU A CA 1
ATOM 730 C C . LEU A 1 89 ? 14.689 -17.189 21.521 1.00 37.66 89 LEU A C 1
ATOM 732 O O . LEU A 1 89 ? 14.396 -16.021 21.747 1.00 37.66 89 LEU A O 1
ATOM 736 N N . PHE A 1 90 ? 14.285 -18.181 22.324 1.00 38.50 90 PHE A N 1
ATOM 737 C CA . PHE A 1 90 ? 13.504 -17.965 23.550 1.00 38.50 90 PHE A CA 1
ATOM 738 C C . PHE A 1 90 ? 14.049 -18.760 24.744 1.00 38.50 90 PHE A C 1
ATOM 740 O O . PHE A 1 90 ? 13.351 -19.532 25.397 1.00 38.50 90 PHE A O 1
ATOM 747 N N . LYS A 1 91 ? 15.318 -18.533 25.086 1.00 41.16 91 LYS A N 1
ATOM 748 C CA . LYS A 1 91 ? 15.794 -18.724 26.461 1.00 41.16 91 LYS A CA 1
ATOM 749 C C . LYS A 1 91 ? 16.665 -17.545 26.849 1.00 41.16 91 LYS A C 1
ATOM 751 O O . LYS A 1 91 ? 17.864 -17.595 26.645 1.00 41.16 91 LYS A O 1
ATOM 756 N N . LEU A 1 92 ? 16.087 -16.531 27.482 1.00 32.75 92 LEU A N 1
ATOM 757 C CA . LEU A 1 92 ? 16.827 -15.785 28.496 1.00 32.75 92 LEU A CA 1
ATOM 758 C C . LEU A 1 92 ? 15.859 -15.252 29.556 1.00 32.75 92 LEU A C 1
ATOM 760 O O . LEU A 1 92 ? 15.196 -14.230 29.401 1.00 32.75 92 LEU A O 1
ATOM 764 N N . LYS A 1 93 ? 15.787 -16.003 30.658 1.00 33.66 93 LYS A N 1
ATOM 765 C CA . LYS A 1 93 ? 15.389 -15.484 31.964 1.00 33.66 93 LYS A CA 1
ATOM 766 C C . LYS A 1 93 ? 16.491 -14.540 32.456 1.00 33.66 93 LYS A C 1
ATOM 768 O O . LYS A 1 93 ? 17.656 -14.911 32.477 1.00 33.66 93 LYS A O 1
ATOM 773 N N . SER A 1 94 ? 16.065 -13.357 32.882 1.00 35.97 94 SER A N 1
ATOM 774 C CA . SER A 1 94 ? 16.626 -12.486 33.922 1.00 35.97 94 SER A CA 1
ATOM 775 C C . SER A 1 94 ? 17.919 -12.943 34.632 1.00 35.97 94 SER A C 1
ATOM 777 O O . SER A 1 94 ? 17.860 -13.869 35.442 1.00 35.97 94 SER A O 1
ATOM 779 N N . LYS A 1 95 ? 19.020 -12.190 34.460 1.00 29.12 95 LYS A N 1
ATOM 780 C CA . LYS A 1 95 ? 19.839 -11.582 35.543 1.00 29.12 95 LYS A CA 1
ATOM 781 C C . LYS A 1 95 ? 21.090 -10.863 34.995 1.00 29.12 95 LYS A C 1
ATOM 783 O O . LYS A 1 95 ? 21.884 -11.466 34.296 1.00 29.12 95 LYS A O 1
ATOM 788 N N . ASN A 1 96 ? 21.206 -9.591 35.384 1.00 33.22 96 ASN A N 1
ATOM 789 C CA . ASN A 1 96 ? 22.370 -8.768 35.757 1.00 33.22 96 ASN A CA 1
ATOM 790 C C . ASN A 1 96 ? 23.777 -8.981 35.143 1.00 33.22 96 ASN A C 1
ATOM 792 O O . ASN A 1 96 ? 24.292 -10.086 35.094 1.00 33.22 96 ASN A O 1
ATOM 796 N N . GLN A 1 97 ? 24.433 -7.819 34.967 1.00 26.75 97 GLN A N 1
ATOM 797 C CA . GLN A 1 97 ? 25.878 -7.513 34.891 1.00 26.75 97 GLN A CA 1
ATOM 798 C C . GLN A 1 97 ? 26.552 -7.365 33.511 1.00 26.75 97 GLN A C 1
ATOM 800 O O . GLN A 1 97 ? 26.869 -8.321 32.820 1.00 26.75 97 GLN A O 1
ATOM 805 N N . THR A 1 98 ? 26.803 -6.086 33.182 1.00 32.41 98 THR A N 1
ATOM 806 C CA . THR A 1 98 ? 28.107 -5.469 32.839 1.00 32.41 98 THR A CA 1
ATOM 807 C C . THR A 1 98 ? 29.225 -6.372 32.299 1.00 32.41 98 THR A C 1
ATOM 809 O O . THR A 1 98 ? 29.749 -7.194 33.038 1.00 32.41 98 THR A O 1
ATOM 812 N N . VAL A 1 99 ? 29.711 -6.081 31.084 1.00 27.45 99 VAL A N 1
ATOM 813 C CA . VAL A 1 99 ? 31.016 -5.437 30.776 1.00 27.45 99 VAL A CA 1
ATOM 814 C C . VAL A 1 99 ? 31.342 -5.602 29.274 1.00 27.45 99 VAL A C 1
ATOM 816 O O . VAL A 1 99 ? 31.413 -6.705 28.756 1.00 27.45 99 VAL A O 1
ATOM 819 N N . SER A 1 100 ? 31.554 -4.446 28.634 1.00 26.36 100 SER A N 1
ATOM 820 C CA . SER A 1 100 ? 32.462 -4.051 27.538 1.00 26.36 100 SER A CA 1
ATOM 821 C C . SER A 1 100 ? 32.808 -4.909 26.308 1.00 26.36 100 SER A C 1
ATOM 823 O O . SER A 1 100 ? 33.363 -5.995 26.413 1.00 26.36 100 SER A O 1
ATOM 825 N N . ARG A 1 101 ? 32.800 -4.146 25.189 1.00 26.22 101 ARG A N 1
ATOM 826 C CA . ARG A 1 101 ? 33.635 -4.196 23.962 1.00 26.22 101 ARG A CA 1
ATOM 827 C C . ARG A 1 101 ? 33.349 -5.370 23.026 1.00 26.22 101 ARG A C 1
ATOM 829 O O . ARG A 1 101 ? 33.219 -6.496 23.454 1.00 26.22 101 ARG A O 1
ATOM 836 N N . SER A 1 102 ? 33.343 -5.233 21.708 1.00 32.06 102 SER A N 1
ATOM 837 C CA . SER A 1 102 ? 33.615 -4.166 20.738 1.00 32.06 102 SER A CA 1
ATOM 838 C C . SER A 1 102 ? 33.323 -4.837 19.391 1.00 32.06 102 SER A C 1
ATOM 840 O O . SER A 1 102 ? 33.720 -5.993 19.252 1.00 32.06 102 SER A O 1
ATOM 842 N N . SER A 1 103 ? 32.720 -4.160 18.410 1.00 28.20 103 SER A N 1
ATOM 843 C CA . SER A 1 103 ? 33.189 -4.162 17.008 1.00 28.20 103 SER A CA 1
ATOM 844 C C . SER A 1 103 ? 32.239 -3.390 16.098 1.00 28.20 103 SER A C 1
ATOM 846 O O . SER A 1 103 ? 31.046 -3.659 16.039 1.00 28.20 103 SER A O 1
ATOM 848 N N . HIS A 1 104 ? 32.848 -2.433 15.403 1.00 36.09 104 HIS A N 1
ATOM 849 C CA . HIS A 1 104 ? 32.437 -1.759 14.178 1.00 36.09 104 HIS A CA 1
ATOM 850 C C . HIS A 1 104 ? 31.283 -2.392 13.381 1.00 36.09 104 HIS A C 1
ATOM 852 O O . HIS A 1 104 ? 31.451 -3.413 12.716 1.00 36.09 104 HIS A O 1
ATOM 858 N N . THR A 1 105 ? 30.180 -1.656 13.299 1.00 34.88 105 THR A N 1
ATOM 859 C CA . THR A 1 105 ? 29.320 -1.607 12.113 1.00 34.88 105 THR A CA 1
ATOM 860 C C . THR A 1 105 ? 29.360 -0.178 11.604 1.00 34.88 105 THR A C 1
ATOM 862 O O . THR A 1 105 ? 29.123 0.743 12.381 1.00 34.88 105 THR A O 1
ATOM 865 N N . MET A 1 106 ? 29.719 0.002 10.332 1.00 33.19 106 MET A N 1
ATOM 866 C CA . MET A 1 106 ? 29.762 1.314 9.694 1.00 33.19 106 MET A CA 1
ATOM 867 C C . MET A 1 106 ? 28.400 1.999 9.808 1.00 33.19 106 MET A C 1
ATOM 869 O O . MET A 1 106 ? 27.401 1.532 9.261 1.00 33.19 106 MET A O 1
ATOM 873 N N . GLU A 1 107 ? 28.395 3.109 10.535 1.00 35.59 107 GLU A N 1
ATOM 874 C CA . GLU A 1 107 ? 27.346 4.111 10.518 1.00 35.59 107 GLU A CA 1
ATOM 875 C C . GLU A 1 107 ? 27.298 4.729 9.118 1.00 35.59 107 GLU A C 1
ATOM 877 O O . GLU A 1 107 ? 28.181 5.481 8.717 1.00 35.59 107 GLU A O 1
ATOM 882 N N . ILE A 1 108 ? 26.242 4.421 8.371 1.00 38.25 108 ILE A N 1
ATOM 883 C CA . ILE A 1 108 ? 25.649 5.394 7.455 1.00 38.25 108 ILE A CA 1
ATOM 884 C C . ILE A 1 108 ? 24.279 5.707 8.046 1.00 38.25 108 ILE A C 1
ATOM 886 O O . ILE A 1 108 ? 23.232 5.268 7.574 1.00 38.25 108 ILE A O 1
ATOM 890 N N . ILE A 1 109 ? 24.316 6.421 9.170 1.00 35.09 109 ILE A N 1
ATOM 891 C CA . ILE A 1 109 ? 23.198 7.242 9.609 1.00 35.09 109 ILE A CA 1
ATOM 892 C C . ILE A 1 109 ? 23.231 8.430 8.656 1.00 35.09 109 ILE A C 1
ATOM 894 O O . ILE A 1 109 ? 24.019 9.355 8.823 1.00 35.09 109 ILE A O 1
ATOM 898 N N . HIS A 1 110 ? 22.420 8.373 7.604 1.00 34.59 110 HIS A N 1
ATOM 899 C CA . HIS A 1 110 ? 22.059 9.601 6.921 1.00 34.59 110 HIS A CA 1
ATOM 900 C C . HIS A 1 110 ? 21.156 10.360 7.897 1.00 34.59 110 HIS A C 1
ATOM 902 O O . HIS A 1 110 ? 19.977 10.038 8.049 1.00 34.59 110 HIS A O 1
ATOM 908 N N . GLU A 1 111 ? 21.743 11.322 8.607 1.00 39.81 111 GLU A N 1
ATOM 909 C CA . GLU A 1 111 ? 21.024 12.422 9.235 1.00 39.81 111 GLU A CA 1
ATOM 910 C C . GLU A 1 111 ? 20.202 13.113 8.140 1.00 39.81 111 GLU A C 1
ATOM 912 O O . GLU A 1 111 ? 20.685 13.961 7.394 1.00 39.81 111 GLU A O 1
ATOM 917 N N . MET A 1 112 ? 18.951 12.695 7.977 1.00 33.25 112 MET A N 1
ATOM 918 C CA . MET A 1 112 ? 17.909 13.612 7.553 1.00 33.25 112 MET A CA 1
ATOM 919 C C . MET A 1 112 ? 17.290 14.115 8.844 1.00 33.25 112 MET A C 1
ATOM 921 O O . MET A 1 112 ? 16.711 13.335 9.598 1.00 33.25 112 MET A O 1
ATOM 925 N N . GLU A 1 113 ? 17.461 15.406 9.106 1.00 34.44 113 GLU A N 1
ATOM 926 C CA . GLU A 1 113 ? 16.771 16.146 10.155 1.00 34.44 113 GLU A CA 1
ATOM 927 C C . GLU A 1 113 ? 15.257 15.902 10.055 1.00 34.44 113 GLU A C 1
ATOM 929 O O . GLU A 1 113 ? 14.514 16.627 9.394 1.00 34.44 113 GLU A O 1
ATOM 934 N N . THR A 1 114 ? 14.761 14.874 10.736 1.00 37.44 114 THR A N 1
ATOM 935 C CA . THR A 1 114 ? 13.366 14.820 11.149 1.00 37.44 114 THR A CA 1
ATOM 936 C C . THR A 1 114 ? 13.244 15.776 12.317 1.00 37.44 114 THR A C 1
ATOM 938 O O . THR A 1 114 ? 13.377 15.377 13.473 1.00 37.44 114 THR A O 1
ATOM 941 N N . THR A 1 115 ? 13.033 17.056 12.017 1.00 36.31 115 THR A N 1
ATOM 942 C CA . THR A 1 115 ? 12.524 18.004 13.002 1.00 36.31 115 THR A CA 1
ATOM 943 C C . THR A 1 115 ? 11.257 17.393 13.610 1.00 36.31 115 THR A C 1
ATOM 945 O O . THR A 1 115 ? 10.284 17.138 12.892 1.00 36.31 115 THR A O 1
ATOM 948 N N . PRO A 1 116 ? 11.237 17.090 14.920 1.00 41.78 116 PRO A N 1
ATOM 949 C CA . PRO A 1 116 ? 10.019 16.659 15.569 1.00 41.78 116 PRO A CA 1
ATOM 950 C C . PRO A 1 116 ? 9.156 17.910 15.698 1.00 41.78 116 PRO A C 1
ATOM 952 O O . PRO A 1 116 ? 9.320 18.693 16.630 1.00 41.78 116 PRO A O 1
ATOM 955 N N . PHE A 1 117 ? 8.272 18.146 14.729 1.00 48.31 117 PHE A N 1
ATOM 956 C CA . PHE A 1 117 ? 7.246 19.172 14.871 1.00 48.31 117 PHE A CA 1
ATOM 957 C C . PHE A 1 117 ? 6.418 18.817 16.114 1.00 48.31 117 PHE A C 1
ATOM 959 O O . PHE A 1 117 ? 5.849 17.720 16.161 1.00 48.31 117 PHE A O 1
ATOM 966 N N . PRO A 1 118 ? 6.360 19.683 17.143 1.00 48.59 118 PRO A N 1
ATOM 967 C CA . PRO A 1 118 ? 5.670 19.379 18.385 1.00 48.59 118 PRO A CA 1
ATOM 968 C C . PRO A 1 118 ? 4.166 19.523 18.152 1.00 48.59 118 PRO A C 1
ATOM 970 O O . PRO A 1 118 ? 3.536 20.518 18.507 1.00 48.59 118 PRO A O 1
ATOM 973 N N . LEU A 1 119 ? 3.576 18.515 17.517 1.00 58.62 119 LEU A N 1
ATOM 974 C CA . LEU A 1 119 ? 2.137 18.370 17.422 1.00 58.62 119 LEU A CA 1
ATOM 975 C C . LEU A 1 119 ? 1.602 18.140 18.835 1.00 58.62 119 LEU A C 1
ATOM 977 O O . LEU A 1 119 ? 1.755 17.066 19.422 1.00 58.62 119 LEU A O 1
ATOM 981 N N . THR A 1 120 ? 1.000 19.181 19.404 1.00 61.81 120 THR A N 1
ATOM 982 C CA . THR A 1 120 ? 0.390 19.091 20.729 1.00 61.81 120 THR A CA 1
ATOM 983 C C . THR A 1 120 ? -0.834 18.196 20.604 1.00 61.81 120 THR A C 1
ATOM 985 O O . THR A 1 120 ? -1.768 18.508 19.863 1.00 61.81 120 THR A O 1
ATOM 988 N N . LYS A 1 121 ? -0.806 17.048 21.286 1.00 64.88 121 LYS A N 1
ATOM 989 C CA . LYS A 1 121 ? -1.914 16.089 21.260 1.00 64.88 121 LYS A CA 1
ATOM 990 C C . LYS A 1 121 ? -3.205 16.797 21.682 1.00 64.88 121 LYS A C 1
ATOM 992 O O . LYS A 1 121 ? -3.193 17.512 22.688 1.00 64.88 121 LYS A O 1
ATOM 997 N N . PRO A 1 122 ? -4.314 16.623 20.946 1.00 68.62 122 PRO A N 1
ATOM 998 C CA . PRO A 1 122 ? -5.544 17.317 21.265 1.00 68.62 122 PRO A CA 1
ATOM 999 C C . PRO A 1 122 ? -6.090 16.795 22.597 1.00 68.62 122 PRO A C 1
ATOM 1001 O O . PRO A 1 122 ? -6.097 15.592 22.852 1.00 68.62 122 PRO A O 1
ATOM 1004 N N . LEU A 1 123 ? -6.598 17.705 23.433 1.00 60.69 123 LEU A N 1
ATOM 1005 C CA . LEU A 1 123 ? -7.241 17.379 24.718 1.00 60.69 123 LEU A CA 1
ATOM 1006 C C . LEU A 1 123 ? -8.411 16.392 24.557 1.00 60.69 123 LEU A C 1
ATOM 1008 O O . LEU A 1 123 ? -8.736 15.647 25.479 1.00 60.69 123 LEU A O 1
ATOM 1012 N N . ARG A 1 124 ? -9.046 16.381 23.377 1.00 74.12 124 ARG A N 1
ATOM 1013 C CA . ARG A 1 124 ? -10.048 15.394 22.966 1.00 74.12 124 ARG A CA 1
ATOM 1014 C C . ARG A 1 124 ? -9.779 14.943 21.538 1.00 74.12 124 ARG A C 1
ATOM 1016 O O . ARG A 1 124 ? -9.661 15.773 20.640 1.00 74.12 124 ARG A O 1
ATOM 1023 N N . LYS A 1 125 ? -9.739 13.627 21.333 1.00 85.56 125 LYS A N 1
ATOM 1024 C CA . LYS A 1 125 ? -9.609 13.024 20.003 1.00 85.56 125 LYS A CA 1
ATOM 1025 C C . LYS A 1 125 ? -10.846 13.311 19.152 1.00 85.56 125 LYS A C 1
ATOM 1027 O O . LYS A 1 125 ? -11.972 13.214 19.649 1.00 85.56 125 LYS A O 1
ATOM 1032 N N . GLN A 1 126 ? -10.630 13.611 17.877 1.00 84.19 126 GLN A N 1
ATOM 1033 C CA . GLN A 1 126 ? -11.685 13.787 16.879 1.00 84.19 126 GLN A CA 1
ATOM 1034 C C . GLN A 1 126 ? -12.367 12.445 16.558 1.00 84.19 126 GLN A C 1
ATOM 1036 O O . GLN A 1 126 ? -11.810 11.378 16.809 1.00 84.19 126 GLN A O 1
ATOM 1041 N N . CYS A 1 127 ? -13.583 12.475 16.011 1.00 86.81 127 CYS A N 1
ATOM 1042 C CA . CYS A 1 127 ? -14.322 11.255 15.672 1.00 86.81 127 CYS A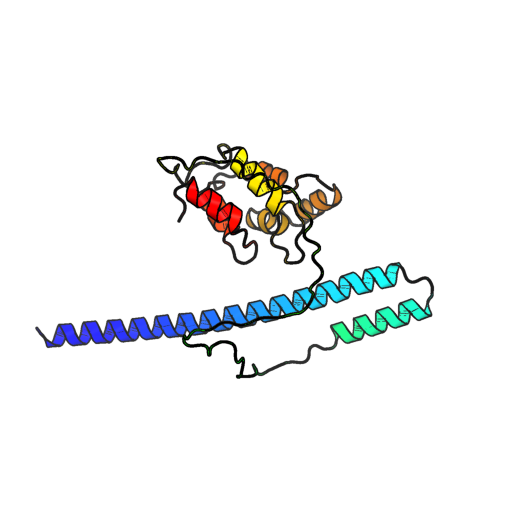 CA 1
ATOM 1043 C C . CYS A 1 127 ? -13.596 10.453 14.571 1.00 86.81 127 CYS A C 1
ATOM 1045 O O . CYS A 1 127 ? -13.137 11.047 13.595 1.00 86.81 127 CYS A O 1
ATOM 1047 N N . GLY A 1 128 ? -13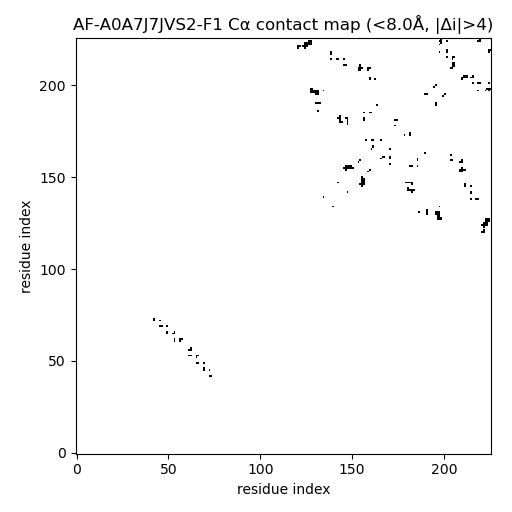.512 9.123 14.685 1.00 84.62 128 GLY A N 1
ATOM 1048 C CA . GLY A 1 128 ? -12.928 8.263 13.642 1.00 84.62 128 GLY A CA 1
ATOM 1049 C C . GLY A 1 128 ? -13.677 8.313 12.304 1.00 84.62 128 GLY A C 1
ATOM 1050 O O . GLY A 1 128 ? -13.070 8.181 11.241 1.00 84.62 128 GLY A O 1
ATOM 1051 N N . GLU A 1 129 ? -14.973 8.630 12.338 1.00 88.25 129 GLU A N 1
ATOM 1052 C CA . GLU A 1 129 ? -15.805 8.830 11.142 1.00 88.25 129 GLU A CA 1
ATOM 1053 C C . GLU A 1 129 ? -15.544 10.168 10.433 1.00 88.25 129 GLU A C 1
ATOM 1055 O O . GLU A 1 129 ? -16.167 10.476 9.417 1.00 88.25 129 GLU A O 1
ATOM 1060 N N . THR A 1 130 ? -14.595 10.969 10.930 1.00 89.25 130 THR A N 1
ATOM 1061 C CA . THR A 1 130 ? -14.139 12.167 10.222 1.00 89.25 130 THR A CA 1
ATOM 1062 C C . THR A 1 130 ? -13.645 11.774 8.832 1.00 89.25 130 THR A C 1
ATOM 1064 O O . THR A 1 130 ? -12.811 10.883 8.663 1.00 89.25 130 THR A O 1
ATOM 1067 N N . HIS A 1 131 ? -14.174 12.444 7.815 1.00 92.88 131 HIS A N 1
ATOM 1068 C CA . HIS A 1 131 ? -13.823 12.185 6.427 1.00 92.88 131 HIS A CA 1
ATOM 1069 C C . HIS A 1 131 ? -12.394 12.682 6.116 1.00 92.88 131 HIS A C 1
ATOM 1071 O O . HIS A 1 131 ? -12.001 13.755 6.578 1.00 92.88 131 HIS A O 1
ATOM 1077 N N . ILE A 1 132 ? -11.630 11.981 5.266 1.00 92.62 132 ILE A N 1
ATOM 1078 C CA . ILE A 1 132 ? -10.212 12.301 4.967 1.00 92.62 132 ILE A CA 1
ATOM 1079 C C . ILE A 1 132 ? -9.977 13.687 4.354 1.00 92.62 132 ILE A C 1
ATOM 1081 O O . ILE A 1 132 ? -8.890 14.238 4.432 1.00 92.62 132 ILE A O 1
ATOM 1085 N N . ARG A 1 133 ? -11.007 14.284 3.755 1.00 91.38 133 ARG A N 1
ATOM 1086 C CA . ARG A 1 133 ? -10.993 15.681 3.276 1.00 91.38 133 ARG A CA 1
ATOM 1087 C C . ARG A 1 133 ? -10.699 16.700 4.387 1.00 91.38 133 ARG A C 1
ATOM 1089 O O . ARG A 1 133 ? -10.234 17.790 4.089 1.00 91.38 133 ARG A O 1
ATOM 1096 N N . TYR A 1 134 ? -10.980 16.335 5.637 1.00 89.44 134 TYR A N 1
ATOM 1097 C CA . TYR A 1 134 ? -10.706 17.130 6.834 1.00 89.44 134 TYR A CA 1
ATOM 1098 C C . TYR A 1 134 ? -9.480 16.604 7.596 1.00 89.44 134 TYR A C 1
ATOM 1100 O O . TYR A 1 134 ? -9.346 16.831 8.797 1.00 89.44 134 TYR A O 1
ATOM 1108 N N . LEU A 1 135 ? -8.604 15.856 6.915 1.00 88.56 135 LEU A N 1
ATOM 1109 C CA . LEU A 1 135 ? -7.341 15.395 7.477 1.00 88.56 135 LEU A CA 1
ATOM 1110 C C . LEU A 1 135 ? -6.481 16.592 7.875 1.00 88.56 135 LEU A C 1
ATOM 1112 O O . LEU A 1 135 ? -6.266 17.507 7.080 1.00 88.56 135 LEU A O 1
ATOM 1116 N N . ILE A 1 136 ? -5.959 16.539 9.096 1.00 89.19 136 ILE A N 1
ATOM 1117 C CA . ILE A 1 136 ? -5.019 17.528 9.619 1.00 89.19 136 ILE A CA 1
ATOM 1118 C C . ILE A 1 136 ? -3.780 17.583 8.693 1.00 89.19 136 ILE A C 1
ATOM 1120 O O . ILE A 1 136 ? -3.190 16.527 8.426 1.00 89.19 136 ILE A O 1
ATOM 1124 N N . PRO A 1 137 ? -3.387 18.766 8.174 1.00 87.00 137 PRO A N 1
ATOM 1125 C CA . PRO A 1 137 ? -2.315 18.907 7.181 1.00 87.00 137 PRO A CA 1
ATOM 1126 C C . PRO A 1 137 ? -0.989 18.258 7.584 1.00 87.00 137 PRO A C 1
ATOM 1128 O O . PRO A 1 137 ? -0.305 17.665 6.754 1.00 87.00 137 PRO A O 1
ATOM 1131 N N . GLU A 1 138 ? -0.649 18.303 8.863 1.00 84.62 138 GLU A N 1
ATOM 1132 C CA . GLU A 1 138 ? 0.588 17.759 9.413 1.00 84.62 138 GLU A CA 1
ATOM 1133 C C . GLU A 1 138 ? 0.576 16.224 9.399 1.00 84.62 138 GLU A C 1
ATOM 1135 O O . GLU A 1 138 ? 1.572 15.586 9.057 1.00 84.62 138 GLU A O 1
ATOM 1140 N N . ILE A 1 139 ? -0.580 15.614 9.681 1.00 87.75 139 ILE A N 1
ATOM 1141 C CA . ILE A 1 139 ? -0.764 14.161 9.561 1.00 87.75 139 ILE A CA 1
ATOM 1142 C C . ILE A 1 139 ? -0.721 13.755 8.085 1.00 87.75 139 ILE A C 1
ATOM 1144 O O . ILE A 1 139 ? -0.100 12.748 7.740 1.00 87.75 139 ILE A O 1
ATOM 1148 N N . LYS A 1 140 ? -1.326 14.555 7.196 1.00 90.25 140 LYS A N 1
ATOM 1149 C CA . LYS A 1 140 ? -1.231 14.358 5.742 1.00 90.25 140 LYS A CA 1
ATOM 1150 C C . LYS A 1 140 ? 0.228 14.385 5.281 1.00 90.25 140 LYS A C 1
ATOM 1152 O O . LYS A 1 140 ? 0.633 13.510 4.521 1.00 90.25 140 LYS A O 1
ATOM 1157 N N . GLN A 1 141 ? 1.019 15.343 5.754 1.00 89.06 141 GLN A N 1
ATOM 1158 C CA . GLN A 1 141 ? 2.433 15.455 5.407 1.00 89.06 141 GLN A CA 1
ATOM 1159 C C . GLN A 1 141 ? 3.235 14.249 5.906 1.00 89.06 141 GLN A C 1
ATOM 1161 O O . GLN A 1 141 ? 3.997 13.674 5.132 1.00 89.06 141 GLN A O 1
ATOM 1166 N N . ALA A 1 142 ? 3.016 13.809 7.148 1.00 87.31 142 ALA A N 1
ATOM 1167 C CA . ALA A 1 142 ? 3.662 12.613 7.691 1.00 87.31 142 ALA A CA 1
ATOM 1168 C C . ALA A 1 142 ? 3.340 11.352 6.866 1.00 87.31 142 ALA A C 1
ATOM 1170 O O . ALA A 1 142 ? 4.243 10.593 6.515 1.00 87.31 142 ALA A O 1
ATOM 1171 N N . LEU A 1 143 ? 2.071 11.164 6.483 1.00 90.69 143 LEU A N 1
ATOM 1172 C CA . LEU A 1 143 ? 1.646 10.068 5.604 1.00 90.69 143 LEU A CA 1
ATOM 1173 C C . LEU A 1 143 ? 2.334 10.129 4.242 1.00 90.69 143 LEU A C 1
ATOM 1175 O O . LEU A 1 143 ? 2.829 9.112 3.755 1.00 90.69 143 LEU A O 1
ATOM 1179 N N . CYS A 1 144 ? 2.362 11.311 3.626 1.00 92.06 144 CYS A N 1
ATOM 1180 C CA . CYS A 1 144 ? 2.990 11.497 2.327 1.00 92.06 144 CYS A CA 1
ATOM 1181 C C . CYS A 1 144 ? 4.493 11.227 2.382 1.00 92.06 144 CYS A C 1
ATOM 1183 O O . CYS A 1 144 ? 4.990 10.537 1.497 1.00 92.06 144 CYS A O 1
ATOM 1185 N N . ASN A 1 145 ? 5.192 11.700 3.413 1.00 88.56 145 ASN A N 1
ATOM 1186 C CA . ASN A 1 145 ? 6.631 11.492 3.564 1.00 88.56 145 ASN A CA 1
ATOM 1187 C C . ASN A 1 145 ? 6.983 10.008 3.727 1.00 88.56 145 ASN A C 1
ATOM 1189 O O . ASN A 1 145 ? 7.958 9.544 3.147 1.00 88.56 145 ASN A O 1
ATOM 1193 N N . GLU A 1 146 ? 6.187 9.248 4.481 1.00 87.31 146 GLU A N 1
ATOM 1194 C CA . GLU A 1 146 ? 6.503 7.844 4.755 1.00 87.31 146 GLU A CA 1
ATOM 1195 C C . GLU A 1 146 ? 6.080 6.885 3.637 1.00 87.31 146 GLU A C 1
ATOM 1197 O O . GLU A 1 146 ? 6.815 5.952 3.307 1.00 87.31 146 GLU A O 1
ATOM 1202 N N . LEU A 1 147 ? 4.881 7.065 3.078 1.00 90.25 147 LEU A N 1
ATOM 1203 C CA . LEU A 1 147 ? 4.310 6.114 2.119 1.00 90.25 147 LEU A CA 1
ATOM 1204 C C . LEU A 1 147 ? 4.684 6.419 0.672 1.00 90.25 147 LEU A C 1
ATOM 1206 O O . LEU A 1 147 ? 4.571 5.530 -0.168 1.00 90.25 147 LEU A O 1
ATOM 1210 N N . SER A 1 148 ? 5.126 7.640 0.361 1.00 90.75 148 SER A N 1
ATOM 1211 C CA . SER A 1 148 ? 5.585 7.965 -0.997 1.00 90.75 148 SER A CA 1
ATOM 1212 C C . SER A 1 148 ? 6.919 7.309 -1.350 1.00 90.75 148 SER A C 1
ATOM 1214 O O . SER A 1 148 ? 7.219 7.163 -2.531 1.00 90.75 148 SER A O 1
ATOM 1216 N N . LEU A 1 149 ? 7.701 6.892 -0.351 1.00 86.44 149 LEU A N 1
ATOM 1217 C CA . LEU A 1 149 ? 8.958 6.180 -0.555 1.00 86.44 149 LEU A CA 1
ATOM 1218 C C . LEU A 1 149 ?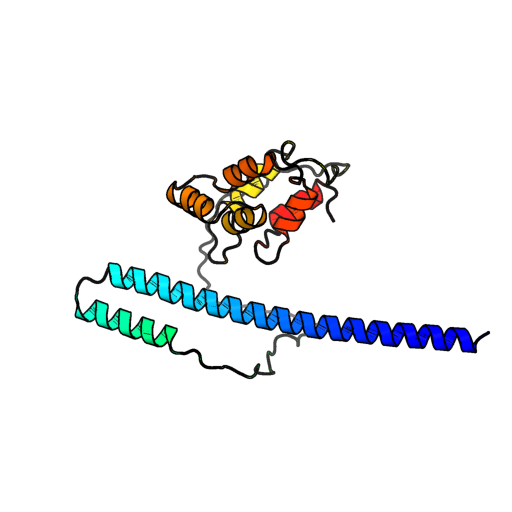 8.673 4.753 -1.034 1.00 86.44 149 LEU A C 1
ATOM 1220 O O . LEU A 1 149 ? 7.994 3.993 -0.342 1.00 86.44 149 LEU A O 1
ATOM 1224 N N . GLU A 1 150 ? 9.195 4.378 -2.207 1.00 83.06 150 GLU A N 1
ATOM 1225 C CA . GLU A 1 150 ? 9.089 2.998 -2.689 1.00 83.06 150 GLU A CA 1
ATOM 1226 C C . GLU A 1 150 ? 9.879 2.076 -1.755 1.00 83.06 150 GLU A C 1
ATOM 1228 O O . GLU A 1 150 ? 11.097 2.196 -1.607 1.00 83.06 150 GLU A O 1
ATOM 1233 N N . LYS A 1 151 ? 9.177 1.140 -1.114 1.00 80.81 151 LYS A N 1
ATOM 1234 C CA . LYS A 1 151 ? 9.793 0.167 -0.208 1.00 80.81 151 LYS A CA 1
ATOM 1235 C C . LYS A 1 151 ? 9.945 -1.156 -0.934 1.00 80.81 151 LYS A C 1
ATOM 1237 O O . LYS A 1 151 ? 9.023 -1.625 -1.597 1.00 80.81 151 LYS A O 1
ATOM 1242 N N . TYR A 1 152 ? 11.081 -1.813 -0.724 1.00 70.31 152 TYR A N 1
ATOM 1243 C CA . TYR A 1 152 ? 11.337 -3.143 -1.276 1.00 70.31 152 TYR A CA 1
ATOM 1244 C C . TYR A 1 152 ? 10.299 -4.191 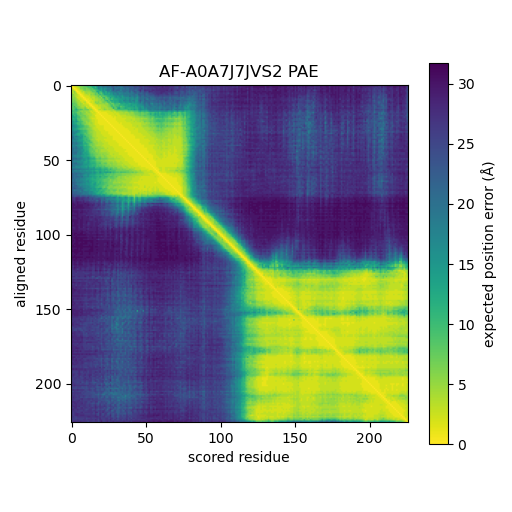-0.819 1.00 70.31 152 TYR A C 1
ATOM 1246 O O . TYR A 1 152 ? 9.943 -5.102 -1.558 1.00 70.31 152 TYR A O 1
ATOM 1254 N N . THR A 1 153 ? 9.752 -4.026 0.387 1.00 73.44 153 THR A N 1
ATOM 1255 C CA . THR A 1 153 ? 8.704 -4.892 0.948 1.00 73.44 153 THR A CA 1
ATOM 1256 C C . THR A 1 153 ? 7.319 -4.676 0.327 1.00 73.44 153 THR A C 1
ATOM 1258 O O . THR A 1 153 ? 6.414 -5.466 0.591 1.00 73.44 153 THR A O 1
ATOM 1261 N N . GLY A 1 154 ? 7.133 -3.616 -0.471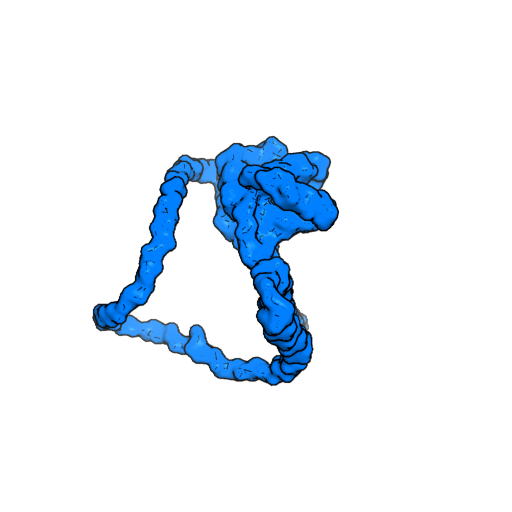 1.00 75.81 154 GLY A N 1
ATOM 1262 C CA . GLY A 1 154 ? 5.852 -3.235 -1.071 1.00 75.81 154 GLY A CA 1
ATOM 1263 C C . GLY A 1 154 ? 4.891 -2.502 -0.128 1.00 75.81 154 GLY A C 1
ATOM 1264 O O . GLY A 1 154 ? 3.785 -2.175 -0.542 1.00 75.81 154 GLY A O 1
ATOM 1265 N N . GLY A 1 155 ? 5.291 -2.213 1.117 1.00 84.75 155 GLY A N 1
ATOM 1266 C CA . GLY A 1 155 ? 4.489 -1.475 2.107 1.00 84.75 155 GLY A CA 1
ATOM 1267 C C . GLY A 1 155 ? 4.466 0.041 1.887 1.00 84.75 155 GLY A C 1
ATOM 1268 O O . GLY A 1 155 ? 4.761 0.815 2.802 1.00 84.75 155 GLY A O 1
ATOM 1269 N N . ASP A 1 156 ? 4.177 0.457 0.660 1.00 90.62 156 ASP A N 1
ATOM 1270 C CA . ASP A 1 156 ? 4.186 1.847 0.205 1.00 90.62 156 ASP A CA 1
ATOM 1271 C C . ASP A 1 156 ? 2.824 2.272 -0.370 1.00 90.62 156 ASP A C 1
ATOM 1273 O O . ASP A 1 156 ? 1.812 1.567 -0.258 1.00 90.62 156 ASP A O 1
ATOM 1277 N N . TRP A 1 157 ? 2.786 3.460 -0.974 1.00 93.44 157 TRP A N 1
ATOM 1278 C CA . TRP A 1 157 ? 1.596 4.039 -1.587 1.00 93.44 157 TRP A CA 1
ATOM 1279 C C . TRP A 1 157 ? 0.915 3.105 -2.598 1.00 93.44 157 TRP A C 1
ATOM 1281 O O . TRP A 1 157 ? -0.296 3.218 -2.772 1.00 93.44 157 TRP A O 1
ATOM 1291 N N . ARG A 1 158 ? 1.633 2.166 -3.238 1.00 93.62 158 ARG A N 1
ATOM 1292 C CA . ARG A 1 158 ? 1.068 1.236 -4.234 1.00 93.62 158 ARG A CA 1
ATOM 1293 C C . ARG A 1 158 ? 0.165 0.208 -3.569 1.00 93.62 158 ARG A C 1
ATOM 1295 O O . ARG A 1 158 ? -0.965 0.006 -4.011 1.00 93.62 158 ARG A O 1
ATOM 1302 N N . ALA A 1 159 ? 0.630 -0.391 -2.473 1.00 91.00 159 ALA A N 1
ATOM 1303 C CA . ALA A 1 159 ? -0.182 -1.315 -1.686 1.00 91.00 159 ALA A CA 1
ATOM 1304 C C . ALA A 1 159 ? -1.392 -0.605 -1.071 1.00 91.00 159 ALA A C 1
ATOM 1306 O O . ALA A 1 159 ? -2.487 -1.168 -1.038 1.00 91.00 159 ALA A O 1
ATOM 1307 N N . PHE A 1 160 ? -1.228 0.647 -0.632 1.00 93.19 160 PHE A N 1
ATOM 1308 C CA . PHE A 1 160 ? -2.356 1.450 -0.164 1.00 93.19 160 PHE A CA 1
ATOM 1309 C C . PHE A 1 160 ? -3.364 1.726 -1.290 1.00 93.19 160 PHE A C 1
ATOM 1311 O O . PHE A 1 160 ? -4.553 1.455 -1.121 1.00 93.19 160 PHE A O 1
ATOM 1318 N N . ALA A 1 161 ? -2.896 2.201 -2.448 1.00 92.44 161 ALA A N 1
ATOM 1319 C CA . ALA A 1 161 ? -3.714 2.515 -3.619 1.00 92.44 161 ALA A CA 1
ATOM 1320 C C . ALA A 1 161 ? -4.540 1.310 -4.086 1.00 92.44 161 ALA A C 1
ATOM 1322 O O . ALA A 1 161 ? -5.742 1.426 -4.321 1.00 92.44 161 ALA A O 1
ATOM 1323 N N . GLN A 1 162 ? -3.922 0.131 -4.145 1.00 91.81 162 GLN A N 1
ATOM 1324 C CA . GLN A 1 162 ? -4.611 -1.094 -4.537 1.00 91.81 162 GLN A CA 1
ATOM 1325 C C . GLN A 1 162 ? -5.743 -1.449 -3.562 1.00 91.81 162 GLN A C 1
ATOM 1327 O O . GLN A 1 162 ? -6.827 -1.846 -3.985 1.00 91.81 162 GLN A O 1
ATOM 1332 N N . ARG A 1 163 ? -5.531 -1.268 -2.252 1.00 89.69 163 ARG A N 1
ATOM 1333 C CA . ARG A 1 163 ? -6.547 -1.571 -1.230 1.00 89.69 163 ARG A CA 1
ATOM 1334 C C . ARG A 1 163 ? -7.761 -0.659 -1.282 1.00 89.69 163 ARG A C 1
ATOM 1336 O O . ARG A 1 163 ? -8.857 -1.111 -0.967 1.00 89.69 163 ARG A O 1
ATOM 1343 N N . ILE A 1 164 ? -7.567 0.601 -1.654 1.00 90.75 164 ILE A N 1
ATOM 1344 C CA . ILE A 1 164 ? -8.670 1.555 -1.802 1.00 90.75 164 ILE A CA 1
ATOM 1345 C C . ILE A 1 164 ? -9.360 1.453 -3.175 1.00 90.75 164 ILE A C 1
ATOM 1347 O O . ILE A 1 164 ? -10.272 2.229 -3.449 1.00 90.75 164 ILE A O 1
ATOM 1351 N N . GLY A 1 165 ? -8.943 0.504 -4.024 1.00 89.69 165 GLY A N 1
ATOM 1352 C CA . GLY A 1 165 ? -9.582 0.196 -5.305 1.00 89.69 165 GLY A CA 1
ATOM 1353 C C . GLY A 1 165 ? -8.989 0.904 -6.526 1.00 89.69 165 GLY A C 1
ATOM 1354 O O . GLY A 1 165 ? -9.631 0.913 -7.573 1.00 89.69 165 GLY A O 1
ATOM 1355 N N . VAL A 1 166 ? -7.790 1.491 -6.435 1.00 89.38 166 VAL A N 1
ATOM 1356 C CA . VAL A 1 166 ? -7.083 1.997 -7.625 1.00 89.38 166 VAL A CA 1
ATOM 1357 C C . VAL A 1 166 ? -6.613 0.807 -8.462 1.00 89.38 166 VAL A C 1
ATOM 1359 O O . VAL A 1 166 ? -6.002 -0.126 -7.933 1.00 89.38 166 VAL A O 1
ATOM 1362 N N . SER A 1 167 ? -6.884 0.834 -9.769 1.00 91.06 167 SER A N 1
ATOM 1363 C CA . SER A 1 167 ? -6.498 -0.257 -10.664 1.00 91.06 167 SER A CA 1
ATOM 1364 C C . SER A 1 167 ? -4.978 -0.354 -10.821 1.00 91.06 167 SER A C 1
ATOM 1366 O O . SER A 1 167 ? -4.246 0.638 -10.712 1.00 91.06 167 SER A O 1
ATOM 1368 N N . SER A 1 168 ? -4.482 -1.561 -11.099 1.00 88.38 168 SER A N 1
ATOM 1369 C CA . SER A 1 168 ? -3.049 -1.794 -11.290 1.00 88.38 168 SER A CA 1
ATOM 1370 C C . SER A 1 168 ? -2.488 -1.001 -12.473 1.00 88.38 168 SER A C 1
ATOM 1372 O O . SER A 1 168 ? -1.350 -0.538 -12.402 1.00 88.38 168 SER A O 1
ATOM 1374 N N . GLU A 1 169 ? -3.280 -0.772 -13.522 1.00 90.50 169 GLU A N 1
ATOM 1375 C CA . GLU A 1 169 ? -2.892 0.054 -14.669 1.00 90.50 169 GLU A CA 1
ATOM 1376 C C . GLU A 1 169 ? -2.669 1.513 -14.254 1.00 90.50 169 GLU A C 1
ATOM 1378 O O . GLU A 1 169 ? -1.655 2.109 -14.620 1.00 90.50 169 GLU A O 1
ATOM 1383 N N . THR A 1 170 ? -3.569 2.080 -13.443 1.00 90.81 170 THR A N 1
ATOM 1384 C CA . THR A 1 170 ? -3.441 3.454 -12.935 1.00 90.81 170 THR A CA 1
ATOM 1385 C C . THR A 1 170 ? -2.240 3.605 -12.002 1.00 90.81 170 THR A C 1
ATOM 1387 O O . THR A 1 170 ? -1.500 4.583 -12.111 1.00 90.81 170 THR A O 1
ATOM 1390 N N . ILE A 1 171 ? -1.986 2.621 -11.133 1.00 91.62 171 ILE A N 1
ATOM 1391 C CA . ILE A 1 171 ? -0.808 2.619 -10.250 1.00 91.62 171 ILE A CA 1
ATOM 1392 C C . ILE A 1 171 ? 0.482 2.610 -11.080 1.00 91.62 171 ILE A C 1
ATOM 1394 O O . ILE A 1 171 ? 1.391 3.401 -10.822 1.00 91.62 171 ILE A O 1
ATOM 1398 N N . GLN A 1 172 ? 0.565 1.759 -12.107 1.00 91.06 172 GLN A N 1
ATOM 1399 C CA . GLN A 1 172 ? 1.728 1.720 -13.000 1.00 91.06 172 GLN A CA 1
ATOM 1400 C C . GLN A 1 172 ? 1.891 3.024 -13.787 1.00 91.06 172 GLN A C 1
ATOM 1402 O O . GLN A 1 172 ? 3.015 3.487 -13.982 1.00 91.06 172 GLN A O 1
ATOM 1407 N N . PHE A 1 173 ? 0.788 3.647 -14.206 1.00 90.50 173 PHE A N 1
ATOM 1408 C CA . PHE A 1 173 ? 0.818 4.955 -14.851 1.00 90.50 173 PHE A CA 1
ATOM 1409 C C . PHE A 1 173 ? 1.399 6.038 -13.925 1.00 90.50 173 PHE A C 1
ATOM 1411 O O . PHE A 1 173 ? 2.345 6.718 -14.318 1.00 90.50 173 PHE A O 1
ATOM 1418 N N . TRP A 1 174 ? 0.925 6.154 -12.679 1.00 91.69 174 TRP A N 1
ATOM 1419 C CA . TRP A 1 174 ? 1.468 7.120 -11.707 1.00 91.69 174 TRP A CA 1
ATOM 1420 C C . TRP A 1 174 ? 2.941 6.875 -11.386 1.00 91.69 174 TRP A C 1
ATOM 1422 O O . TRP A 1 174 ? 3.705 7.827 -11.233 1.00 91.69 174 TRP A O 1
ATOM 1432 N N . ARG A 1 175 ? 3.361 5.607 -11.362 1.00 89.94 175 ARG A N 1
ATOM 1433 C CA . ARG A 1 175 ? 4.767 5.235 -11.191 1.00 89.94 175 ARG A CA 1
ATOM 1434 C C . ARG A 1 175 ? 5.641 5.747 -12.339 1.00 89.94 175 ARG A C 1
ATOM 1436 O O . ARG A 1 175 ? 6.684 6.341 -12.094 1.00 89.94 175 ARG A O 1
ATOM 1443 N N . ARG A 1 176 ? 5.204 5.570 -13.591 1.00 90.38 176 ARG A N 1
ATOM 1444 C CA . ARG A 1 176 ? 5.933 6.046 -14.786 1.00 90.38 176 ARG A CA 1
ATOM 1445 C C . ARG A 1 176 ? 6.022 7.567 -14.868 1.00 90.38 176 ARG A C 1
ATOM 1447 O O . ARG A 1 176 ? 6.995 8.083 -15.401 1.00 90.38 176 ARG A O 1
ATOM 1454 N N . MET A 1 177 ? 5.031 8.273 -14.326 1.00 87.38 177 MET A N 1
ATOM 1455 C CA . MET A 1 177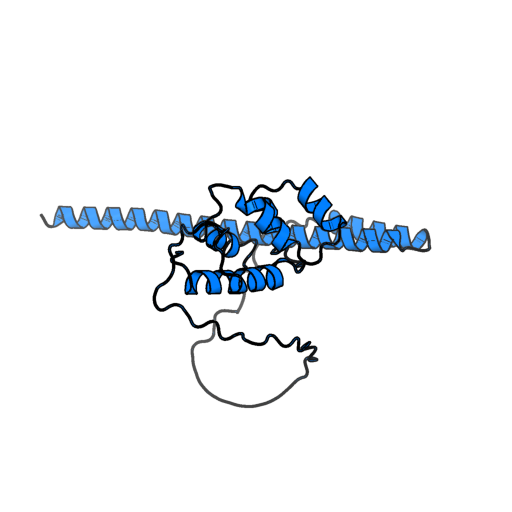 ? 5.018 9.739 -14.259 1.00 87.38 177 MET A CA 1
ATOM 1456 C C . MET A 1 177 ? 6.038 10.307 -13.256 1.00 87.38 177 MET A C 1
ATOM 1458 O O . MET A 1 177 ? 6.182 11.524 -13.183 1.00 87.38 177 MET A O 1
ATOM 1462 N N . ASN A 1 178 ? 6.730 9.449 -12.490 1.00 84.62 178 ASN A N 1
ATOM 1463 C CA . ASN A 1 178 ? 7.743 9.817 -11.498 1.00 84.62 178 ASN A CA 1
ATOM 1464 C C . ASN A 1 178 ? 7.276 10.951 -10.568 1.00 84.62 178 ASN A C 1
ATOM 1466 O O . ASN A 1 178 ? 7.926 11.987 -10.409 1.00 84.62 178 ASN A O 1
ATOM 1470 N N . MET A 1 179 ? 6.079 10.780 -10.004 1.00 83.56 179 MET A N 1
ATOM 1471 C CA . MET A 1 179 ? 5.472 11.781 -9.135 1.00 83.56 179 MET A CA 1
ATOM 1472 C C . MET A 1 179 ? 6.319 11.998 -7.880 1.00 83.56 179 MET A C 1
ATOM 1474 O O . MET A 1 179 ? 6.752 11.041 -7.249 1.00 83.56 179 MET A O 1
ATOM 1478 N N . LYS A 1 180 ? 6.484 13.259 -7.461 1.00 83.81 180 LYS A N 1
ATOM 1479 C CA . LYS A 1 180 ? 7.224 13.595 -6.234 1.00 83.81 180 LYS A CA 1
ATOM 1480 C C . LYS A 1 180 ? 6.546 13.047 -4.967 1.00 83.81 180 LYS A C 1
ATOM 1482 O O . LYS A 1 180 ? 7.230 12.561 -4.079 1.00 83.81 180 LYS A O 1
ATOM 1487 N N . ASN A 1 181 ? 5.210 13.108 -4.913 1.00 88.69 181 ASN A N 1
ATOM 1488 C CA . ASN A 1 181 ? 4.385 12.659 -3.784 1.00 88.69 181 ASN A CA 1
ATOM 1489 C C . ASN A 1 181 ? 3.226 11.767 -4.272 1.00 88.69 181 ASN A C 1
ATOM 1491 O O . ASN A 1 181 ? 2.070 12.201 -4.281 1.00 88.69 181 ASN A O 1
ATOM 1495 N N . PRO A 1 182 ? 3.483 10.527 -4.711 1.00 92.12 182 PRO A N 1
ATOM 1496 C CA . PRO A 1 182 ? 2.434 9.641 -5.205 1.00 92.12 182 PRO A CA 1
ATOM 1497 C C . PRO A 1 182 ? 1.346 9.361 -4.157 1.00 92.12 182 PRO A C 1
ATOM 1499 O O . PRO A 1 182 ? 0.174 9.264 -4.513 1.00 92.12 182 PRO A O 1
ATOM 1502 N N . MET A 1 183 ? 1.677 9.326 -2.860 1.00 93.94 183 MET A N 1
ATOM 1503 C CA . MET A 1 183 ? 0.671 9.133 -1.808 1.00 93.94 183 MET A CA 1
ATOM 1504 C C . MET A 1 183 ? -0.362 10.273 -1.758 1.00 93.94 183 MET A C 1
ATOM 1506 O O . MET A 1 183 ? -1.534 10.043 -1.464 1.00 93.94 183 MET A O 1
ATOM 1510 N N . GLU A 1 184 ? 0.030 11.504 -2.087 1.00 93.19 184 GLU A N 1
ATOM 1511 C CA . GLU A 1 184 ? -0.905 12.630 -2.138 1.00 93.19 184 GLU A CA 1
ATOM 1512 C C . GLU A 1 184 ? -1.946 12.452 -3.249 1.00 93.19 184 GLU A C 1
ATOM 1514 O O . GLU A 1 184 ? -3.128 12.757 -3.058 1.00 93.19 184 GLU A O 1
ATOM 1519 N N . GLN A 1 185 ? -1.531 11.888 -4.382 1.00 93.56 185 GLN A N 1
ATOM 1520 C CA . GLN A 1 185 ? -2.432 11.548 -5.479 1.00 93.56 185 GLN A CA 1
ATOM 1521 C C . GLN A 1 185 ? -3.418 10.455 -5.072 1.00 93.56 185 GLN A C 1
ATOM 1523 O O . GLN A 1 185 ? -4.611 10.555 -5.356 1.00 93.56 185 GLN A O 1
ATOM 1528 N N . VAL A 1 186 ? -2.933 9.448 -4.347 1.00 93.69 186 VAL A N 1
ATOM 1529 C CA . VAL A 1 186 ? -3.751 8.360 -3.804 1.00 93.69 186 VAL A CA 1
ATOM 1530 C C . VAL A 1 186 ? -4.812 8.903 -2.843 1.00 93.69 186 VAL A C 1
ATOM 1532 O O . VAL A 1 186 ? -5.986 8.565 -2.974 1.00 93.69 186 VAL A O 1
ATOM 1535 N N . LEU A 1 187 ? -4.439 9.796 -1.921 1.00 93.25 187 LEU A N 1
ATOM 1536 C CA . LEU A 1 187 ? -5.394 10.456 -1.020 1.00 93.25 187 LEU A CA 1
ATOM 1537 C C . LEU A 1 187 ? -6.394 11.326 -1.787 1.00 93.25 187 LEU A C 1
ATOM 1539 O O . LEU A 1 187 ? -7.575 11.362 -1.441 1.00 93.25 187 LEU A O 1
ATOM 1543 N N . THR A 1 188 ? -5.936 12.003 -2.841 1.00 93.12 188 THR A N 1
ATOM 1544 C CA . THR A 1 188 ? -6.791 12.837 -3.691 1.00 93.12 188 THR A CA 1
ATOM 1545 C C . THR A 1 188 ? -7.817 12.007 -4.449 1.00 93.12 188 THR A C 1
ATOM 1547 O O . THR A 1 188 ? -8.964 12.425 -4.529 1.00 93.12 188 THR A O 1
ATOM 1550 N N . PHE A 1 189 ? -7.437 10.834 -4.951 1.00 92.75 189 PHE A N 1
ATOM 1551 C CA . PHE A 1 189 ? -8.364 9.879 -5.554 1.00 92.75 189 PHE A CA 1
ATOM 1552 C C . PHE A 1 189 ? -9.351 9.331 -4.517 1.00 92.75 189 PHE A C 1
ATOM 1554 O O . PHE A 1 189 ? -10.549 9.226 -4.765 1.00 92.75 189 PHE A O 1
ATOM 1561 N N . TRP A 1 190 ? -8.858 9.001 -3.323 1.00 93.69 190 TRP A N 1
ATOM 1562 C CA . TRP A 1 190 ? -9.681 8.366 -2.303 1.00 93.69 190 TRP A CA 1
ATOM 1563 C C . TRP A 1 190 ? -10.723 9.303 -1.684 1.00 93.69 190 TRP A C 1
ATOM 1565 O O . TRP A 1 190 ? -11.773 8.832 -1.255 1.00 93.69 190 TRP A O 1
ATOM 1575 N N . LYS A 1 191 ? -10.471 10.621 -1.648 1.00 92.25 191 LYS A N 1
ATOM 1576 C CA . LYS A 1 191 ? -11.334 11.612 -0.968 1.00 92.25 191 LYS A CA 1
ATOM 1577 C C . LYS A 1 191 ? -12.764 11.684 -1.516 1.00 92.25 191 LYS A C 1
ATOM 1579 O O . LYS A 1 191 ? -13.639 12.240 -0.853 1.00 92.25 191 LYS A O 1
ATOM 1584 N N . ASP A 1 192 ? -12.989 11.187 -2.724 1.00 89.00 192 ASP A N 1
ATOM 1585 C CA . ASP A 1 192 ? -14.307 11.208 -3.353 1.00 89.00 192 ASP A CA 1
ATOM 1586 C C . ASP A 1 192 ? -15.143 9.977 -2.952 1.00 89.00 192 ASP A C 1
ATOM 1588 O O . ASP A 1 192 ? -16.361 9.949 -3.140 1.00 89.00 192 ASP A O 1
ATOM 1592 N N . SER A 1 193 ? -14.519 8.975 -2.322 1.00 90.12 193 SER A N 1
ATOM 1593 C CA . SER A 1 193 ? -15.201 7.797 -1.794 1.00 90.12 193 SER A CA 1
ATOM 1594 C C . SER A 1 193 ? -15.910 8.091 -0.474 1.00 90.12 193 SER A C 1
ATOM 1596 O O . SER A 1 193 ? -15.328 8.622 0.469 1.00 90.12 193 SER A O 1
ATOM 1598 N N . LYS A 1 194 ? -17.161 7.629 -0.352 1.00 82.50 194 LYS A N 1
ATOM 1599 C CA . LYS A 1 194 ? -17.944 7.716 0.895 1.00 82.50 194 LYS A CA 1
ATOM 1600 C C . LYS A 1 194 ? -17.304 6.957 2.065 1.00 82.50 194 LYS A C 1
ATOM 1602 O O . LYS A 1 194 ? -17.574 7.284 3.213 1.00 82.50 194 LYS A O 1
ATOM 1607 N N . GLY A 1 195 ? -16.474 5.950 1.778 1.00 86.56 195 GLY A N 1
ATOM 1608 C CA . GLY A 1 195 ? -15.770 5.147 2.785 1.00 86.56 195 GLY A CA 1
ATOM 1609 C C . GLY A 1 195 ? -14.427 5.731 3.231 1.00 86.56 195 GLY A C 1
ATOM 1610 O O . GLY A 1 195 ? -13.702 5.078 3.981 1.00 86.56 195 GLY A O 1
ATOM 1611 N N . ALA A 1 196 ? -14.061 6.923 2.755 1.00 91.94 196 ALA A N 1
ATOM 1612 C CA . ALA A 1 196 ? -12.778 7.541 3.050 1.00 91.94 196 ALA A CA 1
ATOM 1613 C C . ALA A 1 196 ? -12.807 8.279 4.399 1.00 91.94 196 ALA A C 1
ATOM 1615 O O . ALA A 1 196 ? -12.830 9.510 4.473 1.00 91.94 196 ALA A O 1
ATOM 1616 N N . THR A 1 197 ? -12.827 7.501 5.481 1.00 93.44 197 THR A N 1
ATOM 1617 C CA . THR A 1 197 ? -12.834 7.974 6.875 1.00 93.44 197 THR A CA 1
ATOM 1618 C C . THR A 1 197 ? -11.500 7.702 7.575 1.00 93.44 197 THR A C 1
ATOM 1620 O O . THR A 1 197 ? -10.713 6.858 7.129 1.00 93.44 197 THR A O 1
ATOM 1623 N N . MET A 1 198 ? -11.234 8.384 8.695 1.00 91.12 198 MET A N 1
ATOM 1624 C CA . MET A 1 198 ? -10.020 8.148 9.494 1.00 91.12 198 MET A CA 1
ATOM 1625 C C . MET A 1 198 ? -9.963 6.732 10.067 1.00 91.12 198 MET A C 1
ATOM 1627 O O . MET A 1 198 ? -8.884 6.139 10.093 1.00 91.12 198 MET A O 1
ATOM 1631 N N . THR A 1 199 ? -11.106 6.155 10.452 1.00 91.31 199 THR A N 1
ATOM 1632 C CA . THR A 1 199 ? -11.210 4.746 10.865 1.00 91.31 199 THR A CA 1
ATOM 1633 C C . THR A 1 199 ? -10.697 3.818 9.766 1.00 91.31 199 THR A C 1
ATOM 1635 O O . THR A 1 199 ? -9.889 2.920 10.021 1.00 91.31 199 THR A O 1
ATOM 1638 N N . MET A 1 200 ? -11.124 4.045 8.520 1.00 91.69 200 MET A N 1
ATOM 1639 C CA . MET A 1 200 ? -10.700 3.214 7.396 1.00 91.69 200 MET A CA 1
ATOM 1640 C C . MET A 1 200 ? -9.224 3.437 7.046 1.00 91.69 200 MET A C 1
ATOM 1642 O O . MET A 1 200 ? -8.504 2.475 6.770 1.00 91.69 200 MET A O 1
ATOM 1646 N N . LEU A 1 201 ? -8.749 4.683 7.133 1.00 92.75 201 LEU A N 1
ATOM 1647 C CA . LEU A 1 201 ? -7.347 5.034 6.907 1.00 92.75 201 LEU A CA 1
ATOM 1648 C C . LEU A 1 201 ? -6.453 4.305 7.915 1.00 92.75 201 LEU A C 1
ATOM 1650 O O . LEU A 1 201 ? -5.529 3.597 7.522 1.00 92.75 201 LEU A O 1
ATOM 1654 N N . HIS A 1 202 ? -6.780 4.395 9.204 1.00 93.00 202 HIS A N 1
ATOM 1655 C CA . HIS A 1 202 ? -6.073 3.701 10.278 1.00 93.00 202 HIS A CA 1
ATOM 1656 C C . HIS A 1 202 ? -6.044 2.180 10.066 1.00 93.00 202 HIS A C 1
ATOM 1658 O O . HIS A 1 202 ? -4.984 1.557 10.167 1.00 93.00 202 HIS A O 1
ATOM 1664 N N . ARG A 1 203 ? -7.180 1.580 9.686 1.00 91.06 203 ARG A N 1
ATOM 1665 C CA . ARG A 1 203 ? -7.273 0.144 9.381 1.00 91.06 203 ARG A CA 1
ATOM 1666 C C . ARG A 1 203 ? -6.378 -0.262 8.211 1.00 91.06 203 ARG A C 1
ATOM 1668 O O . ARG A 1 203 ? -5.761 -1.324 8.257 1.00 91.06 203 ARG A O 1
ATOM 1675 N N . HIS A 1 204 ? -6.303 0.550 7.159 1.00 91.94 204 HIS A N 1
ATOM 1676 C CA . HIS A 1 204 ? -5.411 0.287 6.031 1.00 91.94 204 HIS A CA 1
ATOM 1677 C C . HIS A 1 204 ? -3.937 0.396 6.428 1.00 91.94 204 HIS A C 1
ATOM 1679 O O . HIS A 1 204 ? -3.156 -0.476 6.059 1.00 91.94 204 HIS A O 1
ATOM 1685 N N . LEU A 1 205 ? -3.560 1.387 7.235 1.00 91.31 205 LEU A N 1
ATOM 1686 C CA . LEU A 1 205 ? -2.172 1.578 7.671 1.00 91.31 205 LEU A CA 1
ATOM 1687 C C . LEU A 1 205 ? -1.670 0.451 8.584 1.00 91.31 205 LEU A C 1
ATOM 1689 O O . LEU A 1 205 ? -0.525 0.024 8.449 1.00 91.31 205 LEU A O 1
ATOM 1693 N N . LYS A 1 206 ? -2.537 -0.082 9.456 1.00 90.31 206 LYS A N 1
ATOM 1694 C CA . LYS A 1 206 ? -2.242 -1.249 10.313 1.00 90.31 206 LYS A CA 1
ATOM 1695 C C . LYS A 1 206 ? -2.244 -2.581 9.563 1.00 90.31 206 LYS A C 1
ATOM 1697 O O . LYS A 1 206 ? -1.929 -3.610 10.154 1.00 90.31 206 LYS A O 1
ATOM 1702 N N . HIS A 1 207 ? -2.630 -2.600 8.288 1.00 88.88 207 HIS A N 1
ATOM 1703 C CA . HIS A 1 207 ? -2.703 -3.846 7.541 1.00 88.88 207 HIS A CA 1
ATOM 1704 C C . HIS A 1 207 ? -1.305 -4.478 7.390 1.00 88.88 207 HIS A C 1
ATOM 1706 O O . HIS A 1 207 ? -0.380 -3.749 7.034 1.00 88.88 207 HIS A O 1
ATOM 1712 N N . PRO A 1 208 ? -1.138 -5.810 7.541 1.00 84.12 208 PRO A N 1
ATOM 1713 C CA . PRO A 1 208 ? 0.174 -6.472 7.497 1.00 84.12 208 PRO A CA 1
ATOM 1714 C C . PRO A 1 208 ? 1.024 -6.172 6.254 1.00 84.12 208 PRO A C 1
ATOM 1716 O O . PRO A 1 208 ? 2.243 -6.118 6.333 1.00 84.12 208 PRO A O 1
ATOM 1719 N N . HIS A 1 209 ? 0.382 -5.948 5.104 1.00 81.88 209 HIS A N 1
ATOM 1720 C CA . HIS A 1 209 ? 1.075 -5.601 3.854 1.00 81.88 209 HIS A CA 1
ATOM 1721 C C . HIS A 1 209 ? 1.586 -4.156 3.777 1.00 81.88 209 HIS A C 1
ATOM 1723 O O . HIS A 1 209 ? 2.466 -3.886 2.972 1.00 81.88 209 HIS A O 1
ATOM 1729 N N . ILE A 1 210 ? 1.036 -3.230 4.567 1.00 87.19 210 ILE A N 1
ATOM 1730 C CA . ILE A 1 210 ? 1.459 -1.820 4.585 1.00 87.19 210 ILE A CA 1
ATOM 1731 C C . ILE A 1 210 ? 2.324 -1.568 5.818 1.00 87.19 210 ILE A C 1
ATOM 1733 O O . ILE A 1 210 ? 3.430 -1.049 5.699 1.00 87.19 210 ILE A O 1
ATOM 1737 N N . ASN A 1 211 ? 1.833 -1.989 6.987 1.00 86.62 211 ASN A N 1
ATOM 1738 C CA . ASN A 1 211 ? 2.524 -1.930 8.271 1.00 86.62 211 ASN A CA 1
ATOM 1739 C C . ASN A 1 211 ? 3.129 -0.544 8.581 1.00 86.62 211 ASN A C 1
ATOM 1741 O O . ASN A 1 211 ? 4.245 -0.428 9.086 1.00 86.62 211 ASN A O 1
ATOM 1745 N N . ALA A 1 212 ? 2.386 0.521 8.270 1.00 86.81 212 ALA A N 1
ATOM 1746 C CA . ALA A 1 212 ? 2.785 1.904 8.518 1.00 86.81 212 ALA A CA 1
ATOM 1747 C C . ALA A 1 212 ? 2.421 2.291 9.959 1.00 86.81 212 ALA A C 1
ATOM 1749 O O . ALA A 1 212 ? 1.469 3.034 10.217 1.00 86.81 212 ALA A O 1
ATOM 1750 N N . LEU A 1 213 ? 3.153 1.711 10.913 1.00 86.38 213 LEU A N 1
ATOM 1751 C CA . LEU A 1 213 ? 2.854 1.815 12.343 1.00 86.38 213 LEU A CA 1
ATOM 1752 C C . LEU A 1 213 ? 2.996 3.241 12.877 1.00 86.38 213 LEU A C 1
ATOM 1754 O O . LEU A 1 213 ? 2.222 3.630 13.749 1.00 86.38 213 LEU A O 1
ATOM 1758 N N . ILE A 1 214 ? 3.944 4.025 12.355 1.00 87.38 214 ILE A N 1
ATOM 1759 C CA . ILE A 1 214 ? 4.185 5.398 12.815 1.00 87.38 214 ILE A CA 1
ATOM 1760 C C . ILE A 1 214 ? 2.985 6.305 12.447 1.00 87.38 214 ILE A C 1
ATOM 1762 O O . ILE A 1 214 ? 2.391 6.887 13.361 1.00 87.38 214 ILE A O 1
ATOM 1766 N N . PRO A 1 215 ? 2.512 6.364 11.184 1.00 87.19 215 PRO A N 1
ATOM 1767 C CA . PRO A 1 215 ? 1.339 7.140 10.807 1.00 87.19 215 PRO A CA 1
ATOM 1768 C C . PRO A 1 215 ? 0.056 6.591 11.422 1.00 87.19 215 PRO A C 1
ATOM 1770 O O . PRO A 1 215 ? -0.814 7.366 11.811 1.00 87.19 215 PRO A O 1
ATOM 1773 N N . ALA A 1 216 ? -0.064 5.265 11.565 1.00 88.69 216 ALA A N 1
ATOM 1774 C CA . ALA A 1 216 ? -1.196 4.661 12.263 1.00 88.69 216 ALA A CA 1
ATOM 1775 C C . ALA A 1 216 ? -1.257 5.125 13.723 1.00 88.69 216 ALA A C 1
ATOM 1777 O O . ALA A 1 216 ? -2.313 5.550 14.197 1.00 88.69 216 ALA A O 1
ATOM 1778 N N . LYS A 1 217 ? -0.116 5.112 14.423 1.00 88.38 217 LYS A N 1
ATOM 1779 C CA . LYS A 1 217 ? -0.024 5.592 15.799 1.00 88.38 217 LYS A CA 1
ATOM 1780 C C . LYS A 1 217 ? -0.365 7.076 15.887 1.00 88.38 217 LYS A C 1
ATOM 1782 O O . LYS A 1 217 ? -1.152 7.452 16.755 1.00 88.38 217 LYS A O 1
ATOM 1787 N N . LEU A 1 218 ? 0.149 7.887 14.964 1.00 89.38 218 LEU A N 1
ATOM 1788 C CA . LEU A 1 218 ? -0.156 9.314 14.887 1.00 89.38 218 LEU A CA 1
ATOM 1789 C C . LEU A 1 218 ? -1.660 9.560 14.708 1.00 89.38 218 LEU A C 1
ATOM 1791 O O . LEU A 1 218 ? -2.242 10.340 15.452 1.00 89.38 218 LEU A O 1
ATOM 1795 N N . ILE A 1 219 ? -2.331 8.843 13.805 1.00 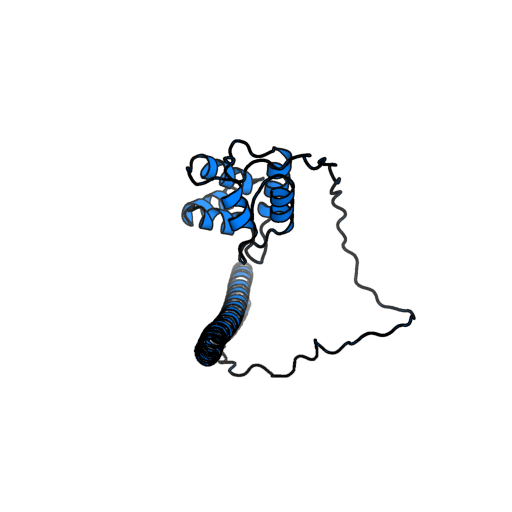90.38 219 ILE A N 1
ATOM 1796 C CA . ILE A 1 219 ? -3.788 8.963 13.636 1.00 90.38 219 ILE A CA 1
ATOM 1797 C C . ILE A 1 219 ? -4.519 8.533 14.910 1.00 90.38 219 ILE A C 1
ATOM 1799 O O . ILE A 1 219 ? -5.421 9.243 15.347 1.00 90.38 219 ILE A O 1
ATOM 1803 N N . SER A 1 220 ? -4.108 7.436 15.553 1.00 90.38 220 SER A N 1
ATOM 1804 C CA . SER A 1 220 ? -4.720 6.977 16.810 1.00 90.38 220 SER A CA 1
ATOM 1805 C C . SER A 1 220 ? -4.566 7.975 17.963 1.00 90.38 220 SER A C 1
ATOM 1807 O O . SER A 1 220 ? -5.366 7.969 18.898 1.00 90.38 220 SER A O 1
ATOM 1809 N N . ASP A 1 221 ? -3.551 8.842 17.919 1.00 88.31 221 ASP A N 1
ATOM 1810 C CA . ASP A 1 221 ? -3.330 9.876 18.928 1.00 88.31 221 ASP A CA 1
ATOM 1811 C C . ASP A 1 221 ? -4.265 11.086 18.730 1.00 88.31 221 ASP A C 1
ATOM 1813 O O . ASP A 1 221 ? -4.597 11.752 19.711 1.00 88.31 221 ASP A O 1
ATOM 1817 N N . PHE A 1 222 ? -4.742 11.333 17.504 1.00 87.62 222 PHE A N 1
ATOM 1818 C CA . PHE A 1 222 ? -5.587 12.485 17.146 1.00 87.62 222 PHE A CA 1
ATOM 1819 C C . PHE A 1 222 ? -7.063 12.131 16.919 1.00 87.62 222 PHE A C 1
ATOM 1821 O O . PHE A 1 222 ? -7.936 12.977 17.130 1.00 87.62 222 PHE A O 1
ATOM 1828 N N . TYR A 1 223 ? -7.357 10.888 16.539 1.00 90.19 223 TYR A N 1
ATOM 1829 C CA . TYR A 1 223 ? -8.690 10.403 16.196 1.00 90.19 223 TYR A CA 1
ATOM 1830 C C . TYR A 1 223 ? -9.080 9.183 17.036 1.00 90.19 223 TYR A C 1
ATOM 1832 O O . TYR A 1 223 ? -8.239 8.391 17.459 1.00 90.19 223 TYR A O 1
ATOM 1840 N N . GLN A 1 224 ? -10.378 9.027 17.280 1.00 88.88 224 GLN A N 1
ATOM 1841 C CA . GLN A 1 224 ? -10.973 7.861 17.932 1.00 88.88 224 GLN A CA 1
ATOM 1842 C C . GLN A 1 224 ? -11.071 6.723 16.916 1.00 88.88 224 GLN A C 1
ATOM 1844 O O . GLN A 1 224 ? -12.094 6.560 16.253 1.00 88.88 224 GLN A O 1
ATOM 1849 N N . VAL A 1 225 ? -9.966 6.005 16.739 1.00 83.94 225 VAL A N 1
ATOM 1850 C CA . VAL A 1 225 ? -9.847 4.875 15.818 1.00 83.94 225 VAL A CA 1
ATOM 1851 C C . VAL A 1 225 ? -9.289 3.679 16.586 1.00 83.94 225 VAL A C 1
ATOM 1853 O O . VAL A 1 225 ? -8.162 3.730 17.077 1.00 83.94 225 VAL A O 1
ATOM 1856 N N . ASP A 1 226 ? -10.089 2.623 16.708 1.00 65.25 226 ASP A N 1
ATOM 1857 C CA . ASP A 1 226 ? -9.726 1.374 17.392 1.00 65.25 226 ASP A CA 1
ATOM 1858 C C . ASP A 1 226 ? -9.371 0.276 16.368 1.00 65.25 226 ASP A C 1
ATOM 1860 O O . ASP A 1 226 ? -10.169 0.050 15.424 1.00 65.25 226 ASP A O 1
#

Foldseek 3Di:
DVVVVVVVVVVVVVVVVVVVVVVVVVVVVVVVVVVVVVLVLVLVVLLVVLVVQLVVDPDPVSNVVSVVVNVVSVVPPPPPDDDPPDDPPPDDDDDDDDDDDDDDDDDPPPPPPPPPPCPPQDPDAAAQQAALVPPDVVLVVVLQVPQQDCDSLQLHLLLVLVVLPNDPVVSVVLVVVVDPRVNVVSSVVNRVDSPRTNLVVLVSCVDPSNVVVVSSVVSVSRYVHD

Mean predicted aligned error: 18.71 Å